Protein AF-A0ABD3AFV0-F1 (afdb_monomer_lite)

Structure (mmCIF, N/CA/C/O backbone):
data_AF-A0ABD3AFV0-F1
#
_entry.id   AF-A0ABD3AFV0-F1
#
loop_
_atom_site.group_PDB
_atom_site.id
_atom_site.type_symbol
_atom_site.label_atom_id
_atom_site.label_alt_id
_atom_site.label_comp_id
_atom_site.label_asym_id
_atom_site.label_entity_id
_atom_site.label_seq_id
_atom_site.pdbx_PDB_ins_code
_atom_site.Cartn_x
_atom_site.Cartn_y
_atom_site.Cartn_z
_atom_site.occupancy
_atom_site.B_iso_or_equiv
_atom_site.auth_seq_id
_atom_site.auth_comp_id
_atom_site.auth_asym_id
_atom_site.auth_atom_id
_atom_site.pdbx_PDB_model_num
ATOM 1 N N . MET A 1 1 ? 0.003 0.119 -28.696 1.00 47.88 1 MET A N 1
ATOM 2 C CA . MET A 1 1 ? 1.181 -0.417 -29.421 1.00 47.88 1 MET A CA 1
ATOM 3 C C . MET A 1 1 ? 2.253 -0.768 -28.386 1.00 47.88 1 MET A C 1
ATOM 5 O O . MET A 1 1 ? 2.229 -0.126 -27.346 1.00 47.88 1 MET A O 1
ATOM 9 N N . VAL A 1 2 ? 3.134 -1.758 -28.602 1.00 48.31 2 VAL A N 1
ATOM 10 C CA . VAL A 1 2 ? 4.199 -2.152 -27.631 1.00 48.31 2 VAL A CA 1
ATOM 11 C C . VAL A 1 2 ? 5.066 -0.953 -27.219 1.00 48.31 2 VAL A C 1
ATOM 13 O O . VAL A 1 2 ? 5.412 -0.803 -26.055 1.00 48.31 2 VAL A O 1
ATOM 16 N N . ALA A 1 3 ? 5.303 -0.035 -28.162 1.00 47.66 3 ALA A N 1
ATOM 17 C CA . ALA A 1 3 ? 6.055 1.199 -27.949 1.00 47.66 3 ALA A CA 1
ATOM 18 C C . ALA A 1 3 ? 5.498 2.107 -26.836 1.00 47.66 3 ALA A C 1
ATOM 20 O O . ALA A 1 3 ? 6.284 2.734 -26.140 1.00 47.66 3 ALA A O 1
ATOM 21 N N . ASN A 1 4 ? 4.174 2.154 -26.638 1.00 54.66 4 ASN A N 1
ATOM 22 C CA . ASN A 1 4 ? 3.584 3.018 -25.610 1.00 54.66 4 ASN A CA 1
ATOM 23 C C . ASN A 1 4 ? 3.827 2.443 -24.208 1.00 54.66 4 ASN A C 1
ATOM 25 O O . ASN A 1 4 ? 4.197 3.180 -23.318 1.00 54.66 4 ASN A O 1
ATOM 29 N N . GLN A 1 5 ? 3.732 1.123 -24.032 1.00 59.12 5 GLN A N 1
ATOM 30 C CA . GLN A 1 5 ? 3.941 0.498 -22.719 1.00 59.12 5 GLN A CA 1
ATOM 31 C C . GLN A 1 5 ? 5.418 0.444 -22.323 1.00 59.12 5 GLN A C 1
ATOM 33 O O . GLN A 1 5 ? 5.740 0.577 -21.149 1.00 59.12 5 GLN A O 1
ATOM 38 N N . LEU A 1 6 ? 6.326 0.277 -23.294 1.00 64.94 6 LEU A N 1
ATOM 39 C CA . LEU A 1 6 ? 7.757 0.416 -23.024 1.00 64.94 6 LEU A CA 1
ATOM 40 C C . LEU A 1 6 ? 8.089 1.853 -22.605 1.00 64.94 6 LEU A C 1
ATOM 42 O O . LEU A 1 6 ? 8.898 2.041 -21.705 1.00 64.94 6 LEU A O 1
ATOM 46 N N . TYR A 1 7 ? 7.443 2.846 -23.226 1.00 66.56 7 TYR A N 1
ATOM 47 C CA . TYR A 1 7 ? 7.568 4.250 -22.840 1.00 66.56 7 TYR A CA 1
ATOM 48 C C . TYR A 1 7 ? 7.045 4.501 -21.420 1.00 66.56 7 TYR A C 1
ATOM 50 O O . TYR A 1 7 ? 7.797 5.026 -20.604 1.00 66.56 7 TYR A O 1
ATOM 58 N N . ASP A 1 8 ? 5.830 4.042 -21.103 1.00 67.12 8 ASP A N 1
ATOM 59 C CA . ASP A 1 8 ? 5.233 4.159 -19.765 1.00 67.12 8 ASP A CA 1
ATOM 60 C C . ASP A 1 8 ? 6.130 3.496 -18.705 1.00 67.12 8 ASP A C 1
ATOM 62 O O . ASP A 1 8 ? 6.352 4.040 -17.625 1.00 67.12 8 ASP A O 1
ATOM 66 N N . LEU A 1 9 ? 6.732 2.347 -19.032 1.00 64.38 9 LEU A N 1
ATOM 67 C CA . LEU A 1 9 ? 7.637 1.659 -18.118 1.00 64.38 9 LEU A CA 1
ATOM 68 C C . LEU A 1 9 ? 8.990 2.374 -17.963 1.00 64.38 9 LEU A C 1
ATOM 70 O O . LEU A 1 9 ? 9.517 2.430 -16.856 1.00 64.38 9 LEU A O 1
ATOM 74 N N . CYS A 1 10 ? 9.550 2.935 -19.040 1.00 68.69 10 CYS A N 1
ATOM 75 C CA . CYS A 1 10 ? 10.762 3.763 -18.972 1.00 68.69 10 CYS A CA 1
ATOM 76 C C . CYS A 1 10 ? 10.525 5.022 -18.126 1.00 68.69 10 CYS A C 1
ATOM 78 O O . CYS A 1 10 ? 11.387 5.434 -17.349 1.00 68.69 10 CYS A O 1
ATOM 80 N N . GLU A 1 11 ? 9.340 5.623 -18.246 1.00 72.50 11 GLU A N 1
ATOM 81 C CA . GLU A 1 11 ? 8.928 6.729 -17.387 1.00 72.50 11 GLU A CA 1
ATOM 82 C C . GLU A 1 11 ? 8.799 6.274 -15.925 1.00 72.50 11 GLU A C 1
ATOM 84 O O . GLU A 1 11 ? 9.261 6.971 -15.020 1.00 72.50 11 GLU A O 1
ATOM 89 N N . ALA A 1 12 ? 8.235 5.084 -15.690 1.00 64.38 12 ALA A N 1
ATOM 90 C CA . ALA A 1 12 ? 8.009 4.542 -14.355 1.00 64.38 12 ALA A CA 1
ATOM 91 C C . ALA A 1 12 ? 9.308 4.230 -13.597 1.00 64.38 12 ALA A C 1
ATOM 93 O O . ALA A 1 12 ? 9.444 4.582 -12.425 1.00 64.38 12 ALA A O 1
ATOM 94 N N . VAL A 1 13 ? 10.280 3.587 -14.251 1.00 68.88 13 VAL A N 1
ATOM 95 C CA . VAL A 1 13 ? 11.549 3.212 -13.597 1.00 68.88 13 VAL A CA 1
ATOM 96 C C . VAL A 1 13 ? 12.554 4.365 -13.526 1.00 68.88 13 VAL A C 1
ATOM 98 O O . VAL A 1 13 ? 13.531 4.292 -12.783 1.00 68.88 13 VAL A O 1
ATOM 101 N N . GLY A 1 14 ? 12.306 5.452 -14.260 1.00 75.31 14 GLY A N 1
ATOM 102 C CA . GLY A 1 14 ? 13.165 6.629 -14.306 1.00 75.31 14 GLY A CA 1
ATOM 103 C C . GLY A 1 14 ? 14.351 6.487 -15.273 1.00 75.31 14 GLY A C 1
ATOM 104 O O . GLY A 1 14 ? 14.686 5.387 -15.721 1.00 75.31 14 GLY A O 1
ATOM 105 N N . PRO A 1 15 ? 15.010 7.606 -15.628 1.00 75.00 15 PRO A N 1
ATOM 106 C CA . PRO A 1 15 ? 15.975 7.654 -16.728 1.00 75.00 15 PRO A CA 1
ATOM 107 C C . PRO A 1 15 ? 17.252 6.852 -16.458 1.00 75.00 15 PRO A C 1
ATOM 109 O O . PRO A 1 15 ? 17.809 6.278 -17.394 1.00 75.00 15 PRO A O 1
ATOM 112 N N . GLU A 1 16 ? 17.698 6.783 -15.201 1.00 75.62 16 GLU A N 1
ATOM 113 C CA . GLU A 1 16 ? 18.932 6.079 -14.842 1.00 75.62 16 GLU A CA 1
ATOM 114 C C . GLU A 1 16 ? 18.751 4.560 -14.942 1.00 75.62 16 GLU A C 1
ATOM 116 O O . GLU A 1 16 ? 19.439 3.926 -15.737 1.00 75.62 16 GLU A O 1
ATOM 121 N N . ALA A 1 17 ? 17.751 3.988 -14.259 1.00 72.56 17 ALA A N 1
ATOM 122 C CA . ALA A 1 17 ? 17.428 2.558 -14.353 1.00 72.56 17 ALA A CA 1
ATOM 123 C C . ALA A 1 17 ? 16.995 2.154 -15.775 1.00 72.56 17 ALA A C 1
ATOM 125 O O . ALA A 1 17 ? 17.348 1.083 -16.272 1.00 72.56 17 ALA A O 1
ATOM 126 N N . THR A 1 18 ? 16.296 3.046 -16.492 1.00 77.38 18 THR A N 1
ATOM 127 C CA . THR A 1 18 ? 15.993 2.840 -17.915 1.00 77.38 18 THR A CA 1
ATOM 128 C C . THR A 1 18 ? 17.272 2.653 -18.721 1.00 77.38 18 THR A C 1
ATOM 130 O O . THR A 1 18 ? 17.380 1.724 -19.521 1.00 77.38 18 THR A O 1
ATOM 133 N N . ARG A 1 19 ? 18.258 3.528 -18.522 1.00 78.94 19 ARG A N 1
ATOM 134 C CA . ARG A 1 19 ? 19.501 3.517 -19.292 1.00 78.94 19 ARG A CA 1
ATOM 135 C C . ARG A 1 19 ? 20.442 2.387 -18.879 1.00 78.94 19 ARG A C 1
ATOM 137 O O . ARG A 1 19 ? 21.089 1.815 -19.755 1.00 78.94 19 ARG A O 1
ATOM 144 N N . MET A 1 20 ? 20.547 2.109 -17.583 1.00 76.19 20 MET A N 1
ATOM 145 C CA . MET A 1 20 ? 21.499 1.147 -17.028 1.00 76.19 20 MET A CA 1
ATOM 146 C C . MET A 1 20 ? 21.017 -0.298 -17.136 1.00 76.19 20 MET A C 1
ATOM 148 O O . MET A 1 20 ? 21.826 -1.169 -17.448 1.00 76.19 20 MET A O 1
ATOM 152 N N . ASP A 1 21 ? 19.717 -0.543 -16.967 1.00 75.50 21 ASP A N 1
ATOM 153 C CA . ASP A 1 21 ? 19.188 -1.904 -16.835 1.00 75.50 21 ASP A CA 1
ATOM 154 C C . ASP A 1 21 ? 18.195 -2.242 -17.949 1.00 75.50 21 ASP A C 1
ATOM 156 O O . ASP A 1 21 ? 18.344 -3.251 -18.649 1.00 75.50 21 ASP A O 1
ATOM 160 N N . LEU A 1 22 ? 17.210 -1.367 -18.177 1.00 72.31 22 LEU A N 1
ATOM 161 C CA . LEU A 1 22 ? 16.079 -1.660 -19.059 1.00 72.31 22 LEU A CA 1
ATOM 162 C C . LEU A 1 22 ? 16.485 -1.710 -20.539 1.00 72.31 22 LEU A C 1
ATOM 164 O O . LEU A 1 22 ? 16.173 -2.667 -21.252 1.00 72.31 22 LEU A O 1
ATOM 168 N N . VAL A 1 23 ? 17.220 -0.696 -21.005 1.00 76.38 23 VAL A N 1
ATOM 169 C CA . VAL A 1 23 ? 17.690 -0.600 -22.393 1.00 76.38 23 VAL A CA 1
ATOM 170 C C . VAL A 1 23 ? 18.670 -1.733 -22.724 1.00 76.38 23 VAL A C 1
ATOM 172 O O . VAL A 1 23 ? 18.455 -2.397 -23.741 1.00 76.38 23 VAL A O 1
ATOM 175 N N . PRO A 1 24 ? 19.699 -2.042 -21.908 1.00 80.88 24 PRO A N 1
ATOM 176 C CA . PRO A 1 24 ? 20.596 -3.161 -22.191 1.00 80.88 24 PRO A CA 1
ATOM 177 C C . PRO A 1 24 ? 19.887 -4.517 -22.200 1.00 80.88 24 PRO A C 1
ATOM 179 O O . PRO A 1 24 ? 20.155 -5.332 -23.088 1.00 80.88 24 PRO A O 1
ATOM 182 N N . ALA A 1 25 ? 18.952 -4.752 -21.272 1.00 74.19 25 ALA A N 1
ATOM 183 C CA . ALA A 1 25 ? 18.155 -5.973 -21.252 1.00 74.19 25 ALA A CA 1
ATOM 184 C C . ALA A 1 25 ? 17.310 -6.105 -22.528 1.00 74.19 25 ALA A C 1
ATOM 186 O O . ALA A 1 25 ? 17.408 -7.119 -23.223 1.00 74.19 25 ALA A O 1
ATOM 187 N N . TYR A 1 26 ? 16.557 -5.064 -22.893 1.00 74.38 26 TYR A N 1
ATOM 188 C CA . TYR A 1 26 ? 15.702 -5.071 -24.082 1.00 74.38 26 TYR A CA 1
ATOM 189 C C . TYR A 1 26 ? 16.512 -5.216 -25.380 1.00 74.38 26 TYR A C 1
ATOM 191 O O . TYR A 1 26 ? 16.163 -6.002 -26.261 1.00 74.38 26 TYR A O 1
ATOM 199 N N . VAL A 1 27 ? 17.662 -4.541 -25.480 1.00 76.19 27 VAL A N 1
ATOM 200 C CA . VAL A 1 27 ? 18.581 -4.684 -26.620 1.00 76.19 27 VAL A CA 1
ATOM 201 C C . VAL A 1 27 ? 19.144 -6.103 -26.712 1.00 76.19 27 VAL A C 1
ATOM 203 O O . VAL A 1 27 ? 19.267 -6.627 -27.821 1.00 76.19 27 VAL A O 1
ATOM 206 N N . ARG A 1 28 ? 19.463 -6.752 -25.584 1.00 80.19 28 ARG A N 1
ATOM 207 C CA . ARG A 1 28 ? 19.925 -8.149 -25.568 1.00 80.19 28 ARG A CA 1
ATOM 208 C C . ARG A 1 28 ? 18.853 -9.099 -26.100 1.00 80.19 28 ARG A C 1
ATOM 210 O O . ARG A 1 28 ? 19.170 -9.991 -26.877 1.00 80.19 28 ARG A O 1
ATOM 217 N N . LEU A 1 29 ? 17.597 -8.867 -25.732 1.00 72.50 29 LEU A N 1
ATOM 218 C CA . LEU A 1 29 ? 16.444 -9.676 -26.133 1.00 72.50 29 LEU A CA 1
ATOM 219 C C . LEU A 1 29 ? 16.106 -9.514 -27.621 1.00 72.50 29 LEU A C 1
ATOM 221 O O . LEU A 1 29 ? 15.893 -10.498 -28.327 1.00 72.50 29 LEU A O 1
ATOM 225 N N . LEU A 1 30 ? 16.171 -8.285 -28.139 1.00 72.44 30 LEU A N 1
ATOM 226 C CA . LEU A 1 30 ? 16.031 -8.013 -29.573 1.00 72.44 30 LEU A CA 1
ATOM 227 C C . LEU A 1 30 ? 17.183 -8.587 -30.414 1.00 72.44 30 LEU A C 1
ATOM 229 O O . LEU A 1 30 ? 17.031 -8.769 -31.622 1.00 72.44 30 LEU A O 1
ATOM 233 N N . ARG A 1 31 ? 18.331 -8.874 -29.792 1.00 76.81 31 ARG A N 1
ATOM 234 C CA . ARG A 1 31 ? 19.515 -9.466 -30.431 1.00 76.81 31 ARG A CA 1
ATOM 235 C C . ARG A 1 31 ? 19.683 -10.956 -30.140 1.00 76.81 31 ARG A C 1
ATOM 237 O O . ARG A 1 31 ? 20.726 -11.510 -30.477 1.00 76.81 31 ARG A O 1
ATOM 244 N N . ASP A 1 32 ? 18.688 -11.607 -29.543 1.00 87.56 32 ASP A N 1
ATOM 245 C CA . ASP A 1 32 ? 18.774 -13.033 -29.241 1.00 87.56 32 ASP A CA 1
ATOM 246 C C . ASP A 1 32 ? 18.929 -13.866 -30.525 1.00 87.56 32 ASP A C 1
ATOM 248 O O . ASP A 1 32 ? 18.371 -13.541 -31.580 1.00 87.56 32 ASP A O 1
ATOM 252 N N . ASN A 1 33 ? 19.691 -14.957 -30.445 1.00 73.88 33 ASN A N 1
ATOM 253 C CA . ASN A 1 33 ? 19.964 -15.833 -31.584 1.00 73.88 33 ASN A CA 1
ATOM 254 C C . ASN A 1 33 ? 18.696 -16.542 -32.088 1.00 73.88 33 ASN A C 1
ATOM 256 O O . ASN A 1 33 ? 18.581 -16.832 -33.283 1.00 73.88 33 ASN A O 1
ATOM 260 N N . LYS A 1 34 ? 17.712 -16.781 -31.216 1.00 70.81 34 LYS A N 1
ATOM 261 C CA . LYS A 1 34 ? 16.458 -17.451 -31.562 1.00 70.81 34 LYS A CA 1
ATOM 262 C C . LYS A 1 34 ? 15.433 -16.451 -32.092 1.00 70.81 34 LYS A C 1
ATOM 264 O O . LYS A 1 34 ? 15.103 -15.463 -31.441 1.00 70.81 34 LYS A O 1
ATOM 269 N N . ALA A 1 35 ? 14.878 -16.735 -33.271 1.00 57.94 35 ALA A N 1
ATOM 270 C CA . ALA A 1 35 ? 13.854 -15.888 -33.887 1.00 57.94 35 ALA A CA 1
ATOM 271 C C . ALA A 1 35 ? 12.598 -15.753 -33.010 1.00 57.94 35 ALA A C 1
ATOM 273 O O . ALA A 1 35 ? 12.049 -14.662 -32.900 1.00 57.94 35 ALA A O 1
ATOM 274 N N . GLU A 1 36 ? 12.205 -16.829 -32.328 1.00 61.25 36 GLU A N 1
ATOM 275 C CA . GLU A 1 36 ? 11.088 -16.860 -31.376 1.00 61.25 36 GLU A CA 1
ATOM 276 C C . GLU A 1 36 ? 11.271 -15.850 -30.237 1.00 61.25 36 GLU A C 1
ATOM 278 O O . GLU A 1 36 ? 10.332 -15.137 -29.899 1.00 61.25 36 GLU A O 1
ATOM 283 N N . VAL A 1 37 ? 12.491 -15.720 -29.700 1.00 65.75 37 VAL A N 1
ATOM 284 C CA . VAL A 1 37 ? 12.803 -14.786 -28.606 1.00 65.75 37 VAL A CA 1
ATOM 285 C C . VAL A 1 37 ? 12.746 -13.338 -29.088 1.00 65.75 37 VAL A C 1
ATOM 287 O O . VAL A 1 37 ? 12.203 -12.488 -28.390 1.00 65.75 37 VAL A O 1
ATOM 290 N N . ARG A 1 38 ? 13.218 -13.046 -30.307 1.00 71.69 38 ARG A N 1
ATOM 291 C CA . ARG A 1 38 ? 13.116 -11.696 -30.894 1.00 71.69 38 ARG A CA 1
ATOM 292 C C . ARG A 1 38 ? 11.670 -11.297 -31.198 1.00 71.69 38 ARG A C 1
ATOM 294 O O . ARG A 1 38 ? 11.285 -10.148 -30.982 1.00 71.69 38 ARG A O 1
ATOM 301 N N . ILE A 1 39 ? 10.870 -12.244 -31.695 1.00 58.72 39 ILE A N 1
ATOM 302 C CA . ILE A 1 39 ? 9.436 -12.053 -31.955 1.00 58.72 39 ILE A CA 1
ATOM 303 C C . ILE A 1 39 ? 8.692 -11.833 -30.633 1.00 58.72 39 ILE A C 1
ATOM 305 O O . ILE A 1 39 ? 7.900 -10.900 -30.538 1.00 58.72 39 ILE A O 1
ATOM 309 N N . ALA A 1 40 ? 8.999 -12.628 -29.604 1.00 60.97 40 ALA A N 1
ATOM 310 C CA . ALA A 1 40 ? 8.445 -12.478 -28.263 1.00 60.97 40 ALA A CA 1
ATOM 311 C C . ALA A 1 40 ? 8.830 -11.128 -27.637 1.00 60.97 40 ALA A C 1
ATOM 313 O O . ALA A 1 40 ? 7.956 -10.395 -27.195 1.00 60.97 40 ALA A O 1
ATOM 314 N N . ALA A 1 41 ? 10.102 -10.728 -27.693 1.00 62.12 41 ALA A N 1
ATOM 315 C CA . ALA A 1 41 ? 10.555 -9.422 -27.204 1.00 62.12 41 ALA A CA 1
ATOM 316 C C . ALA A 1 41 ? 9.841 -8.247 -27.898 1.00 62.12 41 ALA A C 1
ATOM 318 O O . ALA A 1 41 ? 9.639 -7.199 -27.293 1.00 62.12 41 ALA A O 1
ATOM 319 N N . SER A 1 42 ? 9.420 -8.442 -29.152 1.00 60.69 42 SER A N 1
ATOM 320 C CA . SER A 1 42 ? 8.641 -7.469 -29.926 1.00 60.69 42 SER A CA 1
ATOM 321 C C . SER A 1 42 ? 7.129 -7.521 -29.641 1.00 60.69 42 SER A C 1
ATOM 323 O O . SER A 1 42 ? 6.382 -6.715 -30.197 1.00 60.69 42 SER A O 1
ATOM 325 N N . GLY A 1 43 ? 6.660 -8.468 -28.822 1.00 59.38 43 GLY A N 1
ATOM 326 C CA . GLY A 1 43 ? 5.263 -8.679 -28.445 1.00 59.38 43 GLY A CA 1
ATOM 327 C C . GLY A 1 43 ? 4.961 -8.214 -27.016 1.00 59.38 43 GLY A C 1
ATOM 328 O O . GLY A 1 43 ? 5.770 -8.384 -26.111 1.00 59.38 43 GLY A O 1
ATOM 329 N N . LYS A 1 44 ? 3.761 -7.654 -26.801 1.00 58.22 44 LYS A N 1
ATOM 330 C CA . LYS A 1 44 ? 3.362 -7.023 -25.525 1.00 58.22 44 LYS A CA 1
ATOM 331 C C . LYS A 1 44 ? 3.531 -7.929 -24.300 1.00 58.22 44 LYS A C 1
ATOM 333 O O . LYS A 1 44 ? 4.102 -7.496 -23.308 1.00 58.22 44 LYS A O 1
ATOM 338 N N . ASP A 1 45 ? 3.027 -9.161 -24.369 1.00 59.97 45 ASP A N 1
ATOM 339 C CA . ASP A 1 45 ? 2.997 -10.066 -23.212 1.00 59.97 45 ASP A CA 1
ATOM 340 C C . ASP A 1 45 ? 4.415 -10.500 -22.789 1.00 59.97 45 ASP A C 1
ATOM 342 O O . ASP A 1 45 ? 4.740 -10.499 -21.606 1.00 59.97 45 ASP A O 1
ATOM 346 N N . ALA A 1 46 ? 5.306 -10.755 -23.748 1.00 59.59 46 ALA A N 1
ATOM 347 C CA . ALA A 1 46 ? 6.681 -11.158 -23.457 1.00 59.59 46 ALA A CA 1
ATOM 348 C C . ALA A 1 46 ? 7.590 -9.984 -23.042 1.00 59.59 46 ALA A C 1
ATOM 350 O O . ALA A 1 46 ? 8.524 -10.185 -22.267 1.00 59.59 46 ALA A O 1
ATOM 351 N N . THR A 1 47 ? 7.299 -8.747 -23.471 1.00 61.97 47 THR A N 1
ATOM 352 C CA . THR A 1 47 ? 7.931 -7.549 -22.888 1.00 61.97 47 THR A CA 1
ATOM 353 C C . THR A 1 47 ? 7.607 -7.438 -21.393 1.00 61.97 47 THR A C 1
ATOM 355 O O . THR A 1 47 ? 8.497 -7.177 -20.590 1.00 61.97 47 THR A O 1
ATOM 358 N N . ILE A 1 48 ? 6.358 -7.697 -20.992 1.00 65.62 48 ILE A N 1
ATOM 359 C CA . ILE A 1 48 ? 5.950 -7.668 -19.579 1.00 65.62 48 ILE A CA 1
ATOM 360 C C . ILE A 1 48 ? 6.664 -8.760 -18.777 1.00 65.62 48 ILE A C 1
ATOM 362 O O . ILE A 1 48 ? 7.246 -8.459 -17.737 1.00 65.62 48 ILE A O 1
ATOM 366 N N . GLU A 1 49 ? 6.688 -10.002 -19.269 1.00 68.94 49 GLU A N 1
ATOM 367 C CA . GLU A 1 49 ? 7.368 -11.121 -18.594 1.00 68.94 49 GLU A CA 1
ATOM 368 C C . GLU A 1 49 ? 8.864 -10.867 -18.357 1.00 68.94 49 GLU A C 1
ATOM 370 O O . GLU A 1 49 ? 9.427 -11.337 -17.369 1.00 68.94 49 GLU A O 1
ATOM 375 N N . GLN A 1 50 ? 9.517 -10.110 -19.240 1.00 68.50 50 GLN A N 1
ATOM 376 C CA . GLN A 1 50 ? 10.952 -9.832 -19.149 1.00 68.50 50 GLN A CA 1
ATOM 377 C C . GLN A 1 50 ? 11.286 -8.576 -18.344 1.00 68.50 50 GLN A C 1
ATOM 379 O O . GLN A 1 50 ? 12.367 -8.501 -17.758 1.00 68.50 50 GLN A O 1
ATOM 384 N N . LEU A 1 51 ? 10.377 -7.602 -18.290 1.00 69.50 51 LEU A N 1
ATOM 385 C CA . LEU A 1 51 ? 10.573 -6.367 -17.530 1.00 69.50 51 LEU A CA 1
ATOM 386 C C . LEU A 1 51 ? 10.060 -6.473 -16.089 1.00 69.50 51 LEU A C 1
ATOM 388 O O . LEU A 1 51 ? 10.585 -5.792 -15.209 1.00 69.50 51 LEU A O 1
ATOM 392 N N . LEU A 1 52 ? 9.108 -7.371 -15.818 1.00 75.25 52 LEU A N 1
ATOM 393 C CA . LEU A 1 52 ? 8.596 -7.627 -14.473 1.00 75.25 52 LEU A CA 1
ATOM 394 C C . LEU A 1 52 ? 9.705 -8.009 -13.467 1.00 75.25 52 LEU A C 1
ATOM 396 O O . LEU A 1 52 ? 9.736 -7.411 -12.393 1.00 75.25 52 LEU A O 1
ATOM 400 N N . PRO A 1 53 ? 10.667 -8.905 -13.773 1.00 79.12 53 PRO A N 1
ATOM 401 C CA . PRO A 1 53 ? 11.776 -9.195 -12.862 1.00 79.12 53 PRO A CA 1
ATOM 402 C C . PRO A 1 53 ? 12.631 -7.966 -12.526 1.00 79.12 53 PRO A C 1
ATOM 404 O O . PRO A 1 53 ? 13.054 -7.815 -11.382 1.00 79.12 53 PRO A O 1
ATOM 407 N N . ILE A 1 54 ? 12.856 -7.071 -13.496 1.00 78.12 54 ILE A N 1
ATOM 408 C CA . ILE A 1 54 ? 13.603 -5.822 -13.281 1.00 78.12 54 ILE A CA 1
ATOM 409 C C . ILE A 1 54 ? 12.805 -4.915 -12.344 1.00 78.12 54 ILE A C 1
ATOM 411 O O . ILE A 1 54 ? 13.334 -4.446 -11.341 1.00 78.12 54 ILE A O 1
ATOM 415 N N . PHE A 1 55 ? 11.511 -4.741 -12.611 1.00 76.88 55 PHE A N 1
ATOM 416 C CA . PHE A 1 55 ? 10.620 -3.949 -11.768 1.00 76.88 55 PHE A CA 1
ATOM 417 C C . PHE A 1 55 ? 10.596 -4.445 -10.312 1.00 76.88 55 PHE A C 1
ATOM 419 O O . PHE A 1 55 ? 10.792 -3.664 -9.383 1.00 76.88 55 PHE A O 1
ATOM 426 N N . LEU A 1 56 ? 10.441 -5.757 -10.106 1.00 80.75 56 LEU A N 1
ATOM 427 C CA . LEU A 1 56 ? 10.474 -6.378 -8.777 1.00 80.75 56 LEU A CA 1
ATOM 428 C C . LEU A 1 56 ? 11.838 -6.228 -8.091 1.00 80.75 56 LEU A C 1
ATOM 430 O O . LEU A 1 56 ? 11.889 -6.116 -6.868 1.00 80.75 56 LEU A O 1
ATOM 434 N N . SER A 1 57 ? 12.936 -6.212 -8.852 1.00 83.06 57 SER A N 1
ATOM 435 C CA . SER A 1 57 ? 14.271 -5.964 -8.298 1.00 83.06 57 SER A CA 1
ATOM 436 C C . SER A 1 57 ? 14.427 -4.524 -7.800 1.00 83.06 57 SER A C 1
ATOM 438 O O . SER A 1 57 ? 14.959 -4.319 -6.715 1.00 83.06 57 SER A O 1
ATOM 440 N N . LEU A 1 58 ? 13.866 -3.544 -8.519 1.00 79.88 58 LEU A N 1
ATOM 441 C CA . LEU A 1 58 ? 13.897 -2.130 -8.131 1.00 79.88 58 LEU A CA 1
ATOM 442 C C . LEU A 1 58 ? 12.989 -1.840 -6.927 1.00 79.88 58 LEU A C 1
ATOM 444 O O . LEU A 1 58 ? 13.311 -1.000 -6.090 1.00 79.88 58 LEU A O 1
ATOM 448 N N . LEU A 1 59 ? 11.885 -2.580 -6.777 1.00 81.94 59 LEU A N 1
ATOM 449 C CA . LEU A 1 59 ? 11.096 -2.580 -5.540 1.00 81.94 59 LEU A CA 1
ATOM 450 C C . LEU A 1 59 ? 11.903 -3.079 -4.331 1.00 81.94 59 LEU A C 1
ATOM 452 O O . LEU A 1 59 ? 11.554 -2.764 -3.203 1.00 81.94 59 LEU A O 1
ATOM 456 N N . LYS A 1 60 ? 12.988 -3.827 -4.539 1.00 83.81 60 LYS A N 1
ATOM 457 C CA . LYS A 1 60 ? 13.875 -4.335 -3.482 1.00 83.81 60 LYS A CA 1
ATOM 458 C C . LYS A 1 60 ? 15.219 -3.603 -3.430 1.00 83.81 60 LYS A C 1
ATOM 460 O O . LYS A 1 60 ? 16.144 -4.084 -2.780 1.00 83.81 60 LYS A O 1
ATOM 465 N N . ASP A 1 61 ? 15.331 -2.459 -4.105 1.00 88.06 61 ASP A N 1
ATOM 466 C CA . ASP A 1 61 ? 16.573 -1.692 -4.184 1.00 88.06 61 ASP A CA 1
ATOM 467 C C . ASP A 1 61 ? 17.067 -1.269 -2.793 1.00 88.06 61 ASP A C 1
ATOM 469 O O . ASP A 1 61 ? 16.271 -1.027 -1.881 1.00 88.06 61 ASP A O 1
ATOM 473 N N . GLU A 1 62 ? 18.382 -1.151 -2.604 1.00 84.62 62 GLU A N 1
ATOM 474 C CA . GLU A 1 62 ? 18.950 -0.744 -1.319 1.00 84.62 62 GLU A CA 1
ATOM 475 C C . GLU A 1 62 ? 18.544 0.694 -0.945 1.00 84.62 62 GLU A C 1
ATOM 477 O O . GLU A 1 62 ? 18.286 0.987 0.235 1.00 84.62 62 GLU A O 1
ATOM 482 N N . PHE A 1 63 ? 18.401 1.582 -1.931 1.00 79.62 63 PHE A N 1
ATOM 483 C CA . PHE A 1 63 ? 18.072 2.987 -1.735 1.00 79.62 63 PHE A CA 1
ATOM 484 C C . PHE A 1 63 ? 16.555 3.212 -1.649 1.00 79.62 63 PHE A C 1
ATOM 486 O O . PHE A 1 63 ? 15.804 2.862 -2.560 1.00 79.62 63 PHE A O 1
ATOM 493 N N . PRO A 1 64 ? 16.062 3.840 -0.565 1.00 82.50 64 PRO A N 1
ATOM 494 C CA . PRO A 1 64 ? 14.632 4.080 -0.396 1.00 82.50 64 PRO A CA 1
ATOM 495 C C . PRO A 1 64 ? 14.030 4.989 -1.468 1.00 82.50 64 PRO A C 1
ATOM 497 O O . PRO A 1 64 ? 12.869 4.804 -1.807 1.00 82.50 64 PRO A O 1
ATOM 500 N N . ASP A 1 65 ? 14.792 5.945 -2.005 1.00 79.19 65 ASP A N 1
ATOM 501 C CA . ASP A 1 65 ? 14.294 6.870 -3.030 1.00 79.19 65 ASP A CA 1
ATOM 502 C C . ASP A 1 65 ? 13.980 6.148 -4.345 1.00 79.19 65 ASP A C 1
ATOM 504 O O . ASP A 1 65 ? 12.998 6.478 -5.008 1.00 79.19 65 ASP A O 1
ATOM 508 N N . VAL A 1 66 ? 14.758 5.111 -4.682 1.00 77.69 66 VAL A N 1
ATOM 509 C CA . VAL A 1 66 ? 14.467 4.234 -5.821 1.00 77.69 66 VAL A CA 1
ATOM 510 C C . VAL A 1 66 ? 13.154 3.504 -5.562 1.00 77.69 66 VAL A C 1
ATOM 512 O O . VAL A 1 66 ? 12.224 3.638 -6.354 1.00 77.69 66 VAL A O 1
ATOM 515 N N . ARG A 1 67 ? 13.017 2.834 -4.408 1.00 86.62 67 ARG A N 1
ATOM 516 C CA . ARG A 1 67 ? 11.776 2.129 -4.038 1.00 86.62 67 ARG A CA 1
ATOM 517 C C . ARG A 1 67 ? 10.555 3.055 -4.061 1.00 86.62 67 ARG A C 1
ATOM 519 O O . ARG A 1 67 ? 9.534 2.697 -4.637 1.00 86.62 67 ARG A O 1
ATOM 526 N N . LEU A 1 68 ? 10.667 4.260 -3.497 1.00 80.44 68 LEU A N 1
ATOM 527 C CA . LEU A 1 68 ? 9.610 5.280 -3.496 1.00 80.44 68 LEU A CA 1
ATOM 528 C C . LEU A 1 68 ? 9.202 5.705 -4.908 1.00 80.44 68 LEU A C 1
ATOM 530 O O . LEU A 1 68 ? 8.007 5.814 -5.187 1.00 80.44 68 LEU A O 1
ATOM 534 N N . ASN A 1 69 ? 10.174 5.921 -5.797 1.00 77.50 69 ASN A N 1
ATOM 535 C CA . ASN A 1 69 ? 9.897 6.281 -7.183 1.00 77.50 69 ASN A CA 1
ATOM 536 C C . ASN A 1 69 ? 9.092 5.178 -7.882 1.00 77.50 69 ASN A C 1
ATOM 538 O O . ASN A 1 69 ? 8.060 5.461 -8.487 1.00 77.50 69 ASN A O 1
ATOM 542 N N . ILE A 1 70 ? 9.505 3.919 -7.712 1.00 80.62 70 ILE A N 1
ATOM 543 C CA . ILE A 1 70 ? 8.793 2.773 -8.283 1.00 80.62 70 ILE A CA 1
ATOM 544 C C . ILE A 1 70 ? 7.381 2.638 -7.694 1.00 80.62 70 ILE A C 1
ATOM 546 O O . ILE A 1 70 ? 6.424 2.449 -8.444 1.00 80.62 70 ILE A O 1
ATOM 550 N N . ILE A 1 71 ? 7.222 2.800 -6.374 1.00 81.44 71 ILE A N 1
ATOM 551 C CA . ILE A 1 71 ? 5.913 2.742 -5.701 1.00 81.44 71 ILE A CA 1
ATOM 552 C C . ILE A 1 71 ? 4.951 3.790 -6.256 1.00 81.44 71 ILE A C 1
ATOM 554 O O . ILE A 1 71 ? 3.802 3.465 -6.538 1.00 81.44 71 ILE A O 1
ATOM 558 N N . SER A 1 72 ? 5.419 5.021 -6.488 1.00 81.38 72 SER A N 1
ATOM 559 C CA . SER A 1 72 ? 4.586 6.102 -7.041 1.00 81.38 72 SER A CA 1
ATOM 560 C C . SER A 1 72 ? 4.055 5.826 -8.456 1.00 81.38 72 SER A C 1
ATOM 562 O O . SER A 1 72 ? 3.189 6.544 -8.952 1.00 81.38 72 SER A O 1
ATOM 564 N N . LYS A 1 73 ? 4.584 4.792 -9.118 1.00 75.88 73 LYS A N 1
ATOM 565 C CA . LYS A 1 73 ? 4.251 4.393 -10.488 1.00 75.88 73 LYS A CA 1
ATOM 566 C C . LYS A 1 73 ? 3.608 3.003 -10.553 1.00 75.88 73 LYS A C 1
ATOM 568 O O . LYS A 1 73 ? 3.360 2.503 -11.651 1.00 75.88 73 LYS A O 1
ATOM 573 N N . LEU A 1 74 ? 3.306 2.390 -9.402 1.00 75.88 74 LEU A N 1
ATOM 574 C CA . LEU A 1 74 ? 2.713 1.053 -9.327 1.00 75.88 74 LEU A CA 1
ATOM 575 C C . LEU A 1 74 ? 1.389 0.954 -10.084 1.00 75.88 74 LEU A C 1
ATOM 577 O O . LEU A 1 74 ? 1.170 -0.061 -10.734 1.00 75.88 74 LEU A O 1
ATOM 581 N N . ASP A 1 75 ? 0.551 1.990 -10.078 1.00 73.25 75 ASP A N 1
ATOM 582 C CA . ASP A 1 75 ? -0.743 1.961 -10.776 1.00 73.25 75 ASP A CA 1
ATOM 583 C C . ASP A 1 75 ? -0.588 1.897 -12.297 1.00 73.25 75 ASP A C 1
ATOM 585 O O . ASP A 1 75 ? -1.315 1.177 -12.979 1.00 73.25 75 ASP A O 1
ATOM 589 N N . GLN A 1 76 ? 0.404 2.601 -12.848 1.00 72.12 76 GLN A N 1
ATOM 590 C CA . GLN A 1 76 ? 0.696 2.557 -14.285 1.00 72.12 76 GLN A CA 1
ATOM 591 C C . GLN A 1 76 ? 1.165 1.159 -14.692 1.00 72.12 76 GLN A C 1
ATOM 593 O O . GLN A 1 76 ? 0.755 0.618 -15.717 1.00 72.12 76 GLN A O 1
ATOM 598 N N . VAL A 1 77 ? 1.986 0.540 -13.846 1.00 70.69 77 VAL A N 1
ATOM 599 C CA . VAL A 1 77 ? 2.486 -0.821 -14.047 1.00 70.69 77 VAL A CA 1
ATOM 600 C C . VAL A 1 77 ? 1.353 -1.841 -13.878 1.00 70.69 77 VAL A C 1
ATOM 602 O O . VAL A 1 77 ? 1.244 -2.771 -14.676 1.00 70.69 77 VAL A O 1
ATOM 605 N N . ASN A 1 78 ? 0.449 -1.618 -12.922 1.00 70.06 78 ASN A N 1
ATOM 606 C CA . ASN A 1 78 ? -0.755 -2.417 -12.684 1.00 70.06 78 ASN A CA 1
ATOM 607 C C . ASN A 1 78 ? -1.680 -2.452 -13.909 1.00 70.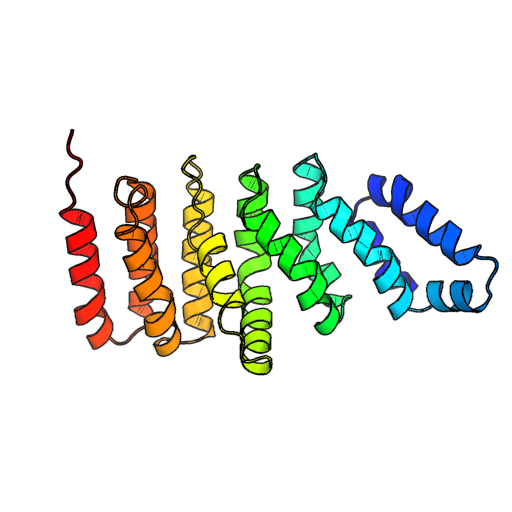06 78 ASN A C 1
ATOM 609 O O . ASN A 1 78 ? -2.188 -3.502 -14.276 1.00 70.06 78 ASN A O 1
ATOM 613 N N . GLN A 1 79 ? -1.861 -1.321 -14.596 1.00 69.56 79 GLN A N 1
ATOM 614 C CA . GLN A 1 79 ? -2.684 -1.250 -15.813 1.00 69.56 79 GLN A CA 1
ATOM 615 C C . GLN A 1 79 ? -2.103 -2.058 -16.981 1.00 69.56 79 GLN A C 1
ATOM 617 O O . GLN A 1 79 ? -2.822 -2.440 -17.909 1.00 69.56 79 GLN A O 1
ATOM 622 N N . VAL A 1 80 ? -0.791 -2.294 -16.963 1.00 64.81 80 VAL A N 1
ATOM 623 C CA . VAL A 1 80 ? -0.070 -3.006 -18.018 1.00 64.81 80 VAL A CA 1
ATOM 624 C C . VAL A 1 80 ? 0.017 -4.503 -17.715 1.00 64.81 80 VAL A C 1
ATOM 626 O O . VAL A 1 80 ? -0.097 -5.314 -18.636 1.00 64.81 80 VAL A O 1
ATOM 629 N N . ILE A 1 81 ? 0.180 -4.882 -16.446 1.00 64.25 81 ILE A N 1
ATOM 630 C CA . ILE A 1 81 ? 0.284 -6.276 -16.004 1.00 64.25 81 ILE A CA 1
ATOM 631 C C . ILE A 1 81 ? -1.124 -6.853 -15.802 1.00 64.25 81 ILE A C 1
ATOM 633 O O . ILE A 1 81 ? -1.913 -6.353 -15.012 1.00 64.25 81 ILE A O 1
ATOM 637 N N . LYS A 1 82 ? -1.460 -7.947 -16.496 1.00 61.66 82 LYS A N 1
ATOM 638 C CA . LYS A 1 82 ? -2.733 -8.659 -16.275 1.00 61.66 82 LYS A CA 1
ATOM 639 C C . LYS A 1 82 ? -2.827 -9.168 -14.825 1.00 61.66 82 LYS A C 1
ATOM 641 O O . LYS A 1 82 ? -1.837 -9.650 -14.272 1.00 61.66 82 LYS A O 1
ATOM 646 N N . ILE A 1 83 ? -4.036 -9.135 -14.257 1.00 54.16 83 ILE A N 1
ATOM 647 C CA . ILE A 1 83 ? -4.364 -9.476 -12.854 1.00 54.16 83 ILE A CA 1
ATOM 648 C C . ILE A 1 83 ? -3.808 -10.837 -12.376 1.00 54.16 83 ILE A C 1
ATOM 650 O O . ILE A 1 83 ? -3.520 -11.023 -11.192 1.00 54.16 83 ILE A O 1
ATOM 654 N N . ASP A 1 84 ? -3.596 -11.776 -13.298 1.00 55.78 84 ASP A N 1
ATOM 655 C CA . ASP A 1 84 ? -3.143 -13.134 -12.988 1.00 55.78 84 ASP A CA 1
ATOM 656 C C . ASP A 1 84 ? -1.664 -13.196 -12.549 1.00 55.78 84 ASP A C 1
ATOM 658 O O . ASP A 1 84 ? -1.335 -13.920 -11.610 1.00 55.78 84 ASP A O 1
ATOM 662 N N . LEU A 1 85 ? -0.772 -12.395 -13.154 1.00 59.75 85 LEU A N 1
ATOM 663 C CA . LEU A 1 85 ? 0.647 -12.287 -12.748 1.00 59.75 85 LEU A CA 1
ATOM 664 C C . LEU A 1 85 ? 0.835 -11.414 -11.494 1.00 59.75 85 LEU A C 1
ATOM 666 O O . LEU A 1 85 ? 1.774 -11.597 -10.717 1.00 59.75 85 LEU A O 1
ATOM 670 N N . LEU A 1 86 ? -0.095 -10.484 -11.285 1.00 60.94 86 LEU A N 1
ATOM 671 C CA . LEU A 1 86 ? -0.155 -9.544 -10.166 1.00 60.94 86 LEU A CA 1
ATOM 672 C C . LEU A 1 86 ? -0.158 -10.247 -8.809 1.00 60.94 86 LEU A C 1
ATOM 674 O O . LEU A 1 86 ? 0.625 -9.927 -7.914 1.00 60.94 86 LEU A O 1
ATOM 678 N N . SER A 1 87 ? -1.019 -11.250 -8.680 1.00 60.56 87 SER A N 1
ATOM 679 C CA . SER A 1 87 ? -1.184 -11.996 -7.437 1.00 60.56 87 SER A CA 1
ATOM 680 C C . SER A 1 87 ? 0.010 -12.877 -7.080 1.00 60.56 87 SER A C 1
ATOM 682 O O . SER A 1 87 ? 0.299 -13.075 -5.901 1.00 60.56 87 SER A O 1
ATOM 684 N N . GLN A 1 88 ? 0.720 -13.386 -8.088 1.00 66.50 88 GLN A N 1
ATOM 685 C CA . GLN A 1 88 ? 1.817 -14.330 -7.890 1.00 66.50 88 GLN A CA 1
ATOM 686 C C . GLN A 1 88 ? 3.142 -13.631 -7.585 1.00 66.50 88 GLN A C 1
ATOM 688 O O . GLN A 1 88 ? 3.944 -14.165 -6.823 1.00 66.50 88 GLN A O 1
ATOM 693 N N . SER A 1 89 ? 3.391 -12.454 -8.169 1.00 71.12 89 SER A N 1
ATOM 694 C CA . SER A 1 89 ? 4.711 -11.808 -8.091 1.00 71.12 89 SER A CA 1
ATOM 695 C C . SER A 1 89 ? 4.703 -10.419 -7.461 1.00 71.12 89 SER A C 1
ATOM 697 O O . SER A 1 89 ? 5.648 -10.083 -6.750 1.00 71.12 89 SER A O 1
ATOM 699 N N . LEU A 1 90 ? 3.653 -9.618 -7.674 1.00 73.12 90 LEU A N 1
ATOM 700 C CA . LEU A 1 90 ? 3.610 -8.242 -7.174 1.00 73.12 90 LEU A CA 1
ATOM 701 C C . LEU A 1 90 ? 3.085 -8.172 -5.737 1.00 73.12 90 LEU A C 1
ATOM 703 O O . LEU A 1 90 ? 3.636 -7.439 -4.919 1.00 73.12 90 LEU A O 1
ATOM 707 N N . LEU A 1 91 ? 2.088 -8.996 -5.400 1.00 73.44 91 LEU A N 1
ATOM 708 C CA . LEU A 1 91 ? 1.567 -9.085 -4.037 1.00 73.44 91 LEU A CA 1
ATOM 709 C C . LEU A 1 91 ? 2.660 -9.380 -2.991 1.00 73.44 91 LEU A C 1
ATOM 711 O O . LEU A 1 91 ? 2.727 -8.634 -2.013 1.00 73.44 91 LEU A O 1
ATOM 715 N N . PRO A 1 92 ? 3.519 -10.413 -3.145 1.00 76.31 92 PRO A N 1
ATOM 716 C CA . PRO A 1 92 ? 4.557 -10.683 -2.153 1.00 76.31 92 PRO A CA 1
ATOM 717 C C . PRO A 1 92 ? 5.511 -9.499 -1.965 1.00 76.31 92 PRO A C 1
ATOM 719 O O . PRO A 1 92 ? 5.896 -9.201 -0.839 1.00 76.31 92 PRO A O 1
ATOM 722 N N . ALA A 1 93 ? 5.839 -8.783 -3.046 1.00 80.19 93 ALA A N 1
ATOM 723 C CA . ALA A 1 93 ? 6.678 -7.591 -2.975 1.00 80.19 93 ALA A CA 1
ATOM 724 C C . ALA A 1 93 ? 5.985 -6.438 -2.226 1.00 80.19 93 ALA A C 1
ATOM 726 O O . ALA A 1 93 ? 6.623 -5.770 -1.420 1.00 80.19 93 ALA A O 1
ATOM 727 N N . ILE A 1 94 ? 4.680 -6.230 -2.435 1.00 77.94 94 ILE A N 1
ATOM 728 C CA . ILE A 1 94 ? 3.895 -5.219 -1.706 1.00 77.94 94 ILE A CA 1
ATOM 729 C C . ILE A 1 94 ? 3.832 -5.544 -0.207 1.00 77.94 94 ILE A C 1
ATOM 731 O O . ILE A 1 94 ? 4.011 -4.646 0.613 1.00 77.94 94 ILE A O 1
ATOM 735 N N . VAL A 1 95 ? 3.614 -6.814 0.158 1.00 74.88 95 VAL A N 1
ATOM 736 C CA . VAL A 1 95 ? 3.627 -7.267 1.564 1.00 74.88 95 VAL A CA 1
ATOM 737 C C . VAL A 1 95 ? 4.989 -6.985 2.205 1.00 74.88 95 VAL A C 1
ATOM 739 O O . VAL A 1 95 ? 5.052 -6.476 3.316 1.00 74.88 95 VAL A O 1
ATOM 742 N N . GLU A 1 96 ? 6.083 -7.265 1.501 1.00 79.75 96 GLU A N 1
ATOM 743 C CA . GLU A 1 96 ? 7.442 -7.006 1.991 1.00 79.75 96 GLU A CA 1
ATOM 744 C C . GLU A 1 96 ? 7.718 -5.500 2.159 1.00 79.75 96 GLU A C 1
ATOM 746 O O . GLU A 1 96 ? 8.300 -5.079 3.157 1.00 79.75 96 GLU A O 1
ATOM 751 N N . LEU A 1 97 ? 7.234 -4.667 1.232 1.00 80.88 97 LEU A N 1
ATOM 752 C CA . LEU A 1 97 ? 7.351 -3.206 1.308 1.00 80.88 97 LEU A CA 1
ATOM 753 C C . LEU A 1 97 ? 6.484 -2.579 2.410 1.00 80.88 97 LEU A C 1
ATOM 755 O O . LEU A 1 97 ? 6.822 -1.512 2.928 1.00 80.88 97 LEU A O 1
ATOM 759 N N . ALA A 1 98 ? 5.390 -3.233 2.805 1.00 77.50 98 ALA A N 1
ATOM 760 C CA . ALA A 1 98 ? 4.601 -2.842 3.973 1.00 77.50 98 ALA A CA 1
ATOM 761 C C . ALA A 1 98 ? 5.446 -2.840 5.256 1.00 77.50 98 ALA A C 1
ATOM 763 O O . ALA A 1 98 ? 5.245 -2.012 6.146 1.00 77.50 98 ALA A O 1
ATOM 764 N N . GLU A 1 99 ? 6.426 -3.741 5.328 1.00 76.94 99 GLU A N 1
ATOM 765 C CA . GLU A 1 99 ? 7.348 -3.901 6.450 1.00 76.94 99 GLU A CA 1
ATOM 766 C C . GLU A 1 99 ? 8.711 -3.231 6.199 1.00 76.94 99 GLU A C 1
ATOM 768 O O . GLU A 1 99 ? 9.668 -3.449 6.946 1.00 76.94 99 GLU A O 1
ATOM 773 N N . ASP A 1 100 ? 8.815 -2.376 5.174 1.00 84.06 100 ASP A N 1
ATOM 774 C CA . ASP A 1 100 ? 10.080 -1.773 4.76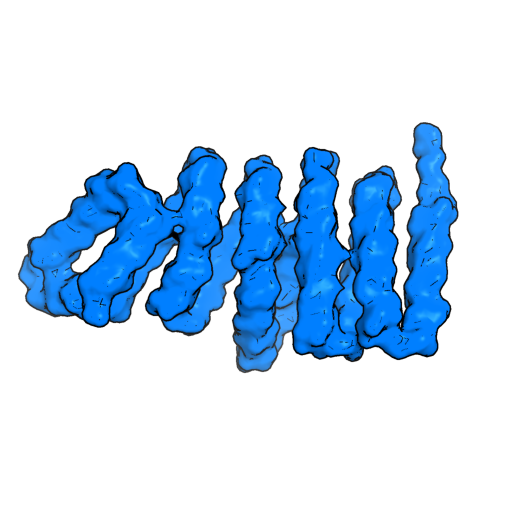1 1.00 84.06 100 ASP A CA 1
ATOM 775 C C . ASP A 1 100 ? 10.783 -1.038 5.911 1.00 84.06 100 ASP A C 1
ATOM 777 O O . ASP A 1 100 ? 10.176 -0.316 6.711 1.00 84.06 100 ASP A O 1
ATOM 781 N N . ARG A 1 101 ? 12.113 -1.160 5.966 1.00 82.50 101 ARG A N 1
ATOM 782 C CA . ARG A 1 101 ? 12.953 -0.482 6.966 1.00 82.50 101 ARG A CA 1
ATOM 783 C C . ARG A 1 101 ? 12.760 1.039 6.985 1.00 82.50 101 ARG A C 1
ATOM 785 O O . ARG A 1 101 ? 12.885 1.664 8.041 1.00 82.50 101 ARG A O 1
ATOM 792 N N . HIS A 1 102 ? 12.458 1.647 5.841 1.00 84.00 102 HIS A N 1
ATOM 793 C CA . HIS A 1 102 ? 12.237 3.073 5.694 1.00 84.00 102 HIS A CA 1
ATOM 794 C C . HIS A 1 102 ? 10.752 3.425 5.786 1.00 84.00 102 HIS A C 1
ATOM 796 O O . HIS A 1 102 ? 9.922 3.004 4.988 1.00 84.00 102 HIS A O 1
ATOM 802 N N . TRP A 1 103 ? 10.418 4.273 6.753 1.00 83.00 103 TRP A N 1
ATOM 803 C CA . TRP A 1 103 ? 9.036 4.622 7.068 1.00 83.00 103 TRP A CA 1
ATOM 804 C C . TRP A 1 103 ? 8.275 5.284 5.916 1.00 83.00 103 TRP A C 1
ATOM 806 O O . TRP A 1 103 ? 7.085 5.033 5.766 1.00 83.00 103 TRP A O 1
ATOM 816 N N . ARG A 1 104 ? 8.950 6.077 5.070 1.00 86.12 104 ARG A N 1
ATOM 817 C CA . ARG A 1 104 ? 8.312 6.699 3.901 1.00 86.12 104 ARG A CA 1
ATOM 818 C C . ARG A 1 104 ? 7.881 5.671 2.871 1.00 86.12 104 ARG A C 1
ATOM 820 O O . ARG A 1 104 ? 6.854 5.863 2.239 1.00 86.12 104 ARG A O 1
ATOM 827 N N . VAL A 1 105 ? 8.651 4.595 2.714 1.00 85.94 105 VAL A N 1
ATOM 828 C CA . VAL A 1 105 ? 8.297 3.489 1.819 1.00 85.94 105 VAL A CA 1
ATOM 829 C C . VAL A 1 105 ? 7.033 2.813 2.341 1.00 85.94 105 VAL A C 1
ATOM 831 O O . VAL A 1 105 ? 6.072 2.677 1.591 1.00 85.94 105 VAL A O 1
ATOM 834 N N . ARG A 1 106 ? 6.982 2.517 3.649 1.00 83.62 106 ARG A N 1
ATOM 835 C CA . ARG A 1 106 ? 5.771 1.986 4.296 1.00 83.62 106 ARG A CA 1
ATOM 836 C C . ARG A 1 106 ? 4.571 2.912 4.101 1.00 83.62 106 ARG A C 1
ATOM 838 O O . ARG A 1 106 ? 3.516 2.457 3.677 1.00 83.62 106 ARG A O 1
ATOM 845 N N . LEU A 1 107 ? 4.738 4.212 4.357 1.00 81.31 107 LEU A N 1
ATOM 846 C CA . LEU A 1 107 ? 3.686 5.210 4.152 1.00 81.31 107 LEU A CA 1
ATOM 847 C C . LEU A 1 107 ? 3.207 5.238 2.696 1.00 81.31 107 LEU A C 1
ATOM 849 O O . LEU A 1 107 ? 2.007 5.223 2.465 1.00 81.31 107 LEU A O 1
ATOM 853 N N . ALA A 1 108 ? 4.121 5.222 1.725 1.00 83.19 108 ALA A N 1
ATOM 854 C CA . ALA A 1 108 ? 3.779 5.267 0.308 1.00 83.19 108 ALA A CA 1
ATOM 855 C C . ALA A 1 108 ? 3.001 4.024 -0.147 1.00 83.19 108 ALA A C 1
ATOM 857 O O . ALA A 1 108 ? 2.064 4.161 -0.932 1.00 83.19 108 ALA A O 1
ATOM 858 N N . ILE A 1 109 ? 3.343 2.832 0.357 1.00 82.75 109 ILE A N 1
ATOM 859 C CA . ILE A 1 109 ? 2.528 1.628 0.140 1.00 82.75 109 ILE A CA 1
ATOM 860 C C . ILE A 1 109 ? 1.144 1.816 0.743 1.00 82.75 109 ILE A C 1
ATOM 862 O O . ILE A 1 109 ? 0.142 1.514 0.092 1.00 82.75 109 ILE A O 1
ATOM 866 N N . ILE A 1 110 ? 1.087 2.338 1.971 1.00 77.25 110 ILE A N 1
ATOM 867 C CA . ILE A 1 110 ? -0.176 2.531 2.663 1.00 77.25 110 ILE A CA 1
ATOM 868 C C . ILE A 1 110 ? -1.069 3.494 1.875 1.00 77.25 110 ILE A C 1
ATOM 870 O O . ILE A 1 110 ? -2.200 3.154 1.545 1.00 77.25 110 ILE A O 1
ATOM 874 N N . GLU A 1 111 ? -0.564 4.660 1.497 1.00 78.62 111 GLU A N 1
ATOM 875 C CA . GLU A 1 111 ? -1.344 5.699 0.823 1.00 78.62 111 GLU A CA 1
ATOM 876 C C . GLU A 1 111 ? -1.745 5.343 -0.612 1.00 78.62 111 GLU A C 1
ATOM 878 O O . GLU A 1 111 ? -2.876 5.644 -0.998 1.00 78.62 111 GLU A O 1
ATOM 883 N N . ASN A 1 112 ? -0.849 4.715 -1.384 1.00 74.12 112 ASN A N 1
ATOM 884 C CA . ASN A 1 112 ? -1.014 4.591 -2.838 1.00 74.12 112 ASN A CA 1
ATOM 885 C C . ASN A 1 112 ? -1.444 3.200 -3.311 1.00 74.12 112 ASN A C 1
ATOM 887 O O . ASN A 1 112 ? -1.899 3.076 -4.436 1.00 74.12 112 ASN A O 1
ATOM 891 N N . VAL A 1 113 ? -1.291 2.148 -2.501 1.00 68.69 113 VAL A N 1
ATOM 892 C CA . VAL A 1 113 ? -1.422 0.767 -3.007 1.00 68.69 113 VAL A CA 1
ATOM 893 C C . VAL A 1 113 ? -2.547 -0.004 -2.317 1.00 68.69 113 VAL A C 1
ATOM 895 O O . VAL A 1 113 ? -3.194 -0.836 -2.948 1.00 68.69 113 VAL A O 1
ATOM 898 N N . ILE A 1 114 ? -2.825 0.268 -1.035 1.00 66.00 114 ILE A N 1
ATOM 899 C CA . ILE A 1 114 ? -3.685 -0.603 -0.215 1.00 66.00 114 ILE A CA 1
ATOM 900 C C . ILE A 1 114 ? -5.073 -0.810 -0.808 1.00 66.00 114 ILE A C 1
ATOM 902 O O . ILE A 1 114 ? -5.454 -1.956 -1.005 1.00 66.00 114 ILE A O 1
ATOM 906 N N . ALA A 1 115 ? -5.856 0.249 -1.025 1.00 65.69 115 ALA A N 1
ATOM 907 C CA . ALA A 1 115 ? -7.291 0.080 -1.260 1.00 65.69 115 ALA A CA 1
ATOM 908 C C . ALA A 1 115 ? -7.572 -0.711 -2.552 1.00 65.69 115 ALA A C 1
ATOM 910 O O . ALA A 1 115 ? -8.309 -1.695 -2.525 1.00 65.69 115 ALA A O 1
ATOM 911 N N . GLU A 1 116 ? -6.917 -0.347 -3.655 1.00 69.56 116 GLU A N 1
ATOM 912 C CA . GLU A 1 116 ? -7.136 -0.980 -4.961 1.00 69.56 116 GLU A CA 1
ATOM 913 C C . GLU A 1 116 ? -6.636 -2.431 -5.012 1.00 69.56 116 GLU A C 1
ATOM 915 O O . GLU A 1 116 ? -7.321 -3.338 -5.505 1.00 69.56 116 GLU A O 1
ATOM 920 N N . TYR A 1 117 ? -5.448 -2.686 -4.456 1.00 69.81 117 TYR A N 1
ATOM 921 C CA . TYR A 1 117 ? -4.883 -4.032 -4.43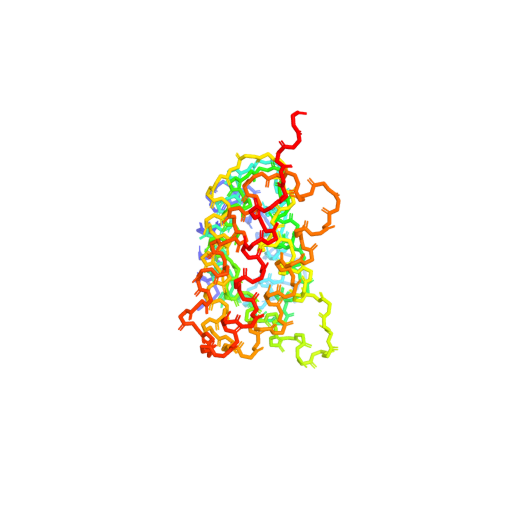8 1.00 69.81 117 TYR A CA 1
ATOM 922 C C . TYR A 1 117 ? -5.601 -4.923 -3.437 1.00 69.81 117 TYR A C 1
ATOM 924 O O . TYR A 1 117 ? -5.799 -6.101 -3.715 1.00 69.81 117 TYR A O 1
ATOM 932 N N . PHE A 1 118 ? -6.044 -4.384 -2.303 1.00 67.62 118 PHE A N 1
ATOM 933 C CA . PHE A 1 118 ? -6.816 -5.140 -1.328 1.00 67.62 118 PHE A CA 1
ATOM 934 C C . PHE A 1 118 ? -8.129 -5.647 -1.919 1.00 67.62 118 PHE A C 1
ATOM 936 O O . PHE A 1 118 ? -8.456 -6.817 -1.736 1.00 67.62 118 PHE A O 1
ATOM 943 N N . VAL A 1 119 ? -8.837 -4.826 -2.701 1.00 68.19 119 VAL A N 1
ATOM 944 C CA . VAL A 1 119 ? -10.036 -5.272 -3.427 1.00 68.19 119 VAL A CA 1
ATOM 945 C C . VAL A 1 119 ? -9.711 -6.419 -4.377 1.00 68.19 119 VAL A C 1
ATOM 947 O O . VAL A 1 119 ? -10.356 -7.470 -4.338 1.00 68.19 119 VAL A O 1
ATOM 950 N N . SER A 1 120 ? -8.651 -6.267 -5.169 1.00 68.50 120 SER A N 1
ATOM 951 C CA . SER A 1 120 ? -8.180 -7.316 -6.079 1.00 68.50 120 SER A CA 1
ATOM 952 C C . SER A 1 120 ? -7.815 -8.609 -5.333 1.00 68.50 120 SER A C 1
ATOM 954 O O . SER A 1 120 ? -8.119 -9.709 -5.796 1.00 68.50 120 SER A O 1
ATOM 956 N N . LEU A 1 121 ? -7.226 -8.493 -4.142 1.00 62.59 121 LEU A N 1
ATOM 957 C CA . LEU A 1 121 ? -6.828 -9.619 -3.302 1.00 62.59 121 LEU A CA 1
ATOM 958 C C . LEU A 1 121 ? -7.986 -10.305 -2.606 1.00 62.59 121 LEU A C 1
ATOM 960 O O . LEU A 1 121 ? -7.976 -11.526 -2.516 1.00 62.59 121 LEU A O 1
ATOM 964 N N . VAL A 1 122 ? -8.970 -9.559 -2.111 1.00 64.38 122 VAL A N 1
ATOM 965 C CA . VAL A 1 122 ? -10.187 -10.138 -1.536 1.00 64.38 122 VAL A CA 1
ATOM 966 C C . VAL A 1 122 ? -10.951 -10.882 -2.621 1.00 64.38 122 VAL A C 1
ATOM 968 O O . VAL A 1 122 ? -11.348 -12.026 -2.400 1.00 64.38 122 VAL A O 1
ATOM 971 N N . ASN A 1 123 ? -11.080 -10.299 -3.814 1.00 65.56 123 ASN A N 1
ATOM 972 C CA . ASN A 1 123 ? -11.693 -10.972 -4.957 1.00 65.56 123 ASN A CA 1
ATOM 973 C C . ASN A 1 123 ? -10.955 -12.271 -5.292 1.00 65.56 123 ASN A C 1
ATOM 975 O O . ASN A 1 123 ? -11.577 -13.329 -5.391 1.00 65.56 123 ASN A O 1
ATOM 979 N N . LEU A 1 124 ? -9.623 -12.229 -5.372 1.00 60.16 124 LEU A N 1
ATOM 980 C CA . LEU A 1 124 ? -8.825 -13.422 -5.624 1.00 60.16 124 LEU A CA 1
ATOM 981 C C . LEU A 1 124 ? -8.929 -14.452 -4.494 1.00 60.16 124 LEU A C 1
ATOM 983 O O . LEU A 1 124 ? -9.109 -15.631 -4.763 1.00 60.16 124 LEU A O 1
ATOM 987 N N . ALA A 1 125 ? -8.846 -14.040 -3.232 1.00 58.69 125 ALA A N 1
ATOM 988 C CA . ALA A 1 125 ? -8.973 -14.918 -2.072 1.00 58.69 125 ALA A CA 1
ATOM 989 C C . ALA A 1 125 ? -10.354 -15.580 -2.004 1.00 58.69 125 ALA A C 1
ATOM 991 O O . ALA A 1 125 ? -10.458 -16.740 -1.608 1.00 58.69 125 ALA A O 1
ATOM 992 N N . THR A 1 126 ? -11.397 -14.872 -2.437 1.00 59.03 126 THR A N 1
ATOM 993 C CA . THR A 1 126 ? -12.757 -15.403 -2.576 1.00 59.03 126 THR A CA 1
ATOM 994 C C . THR A 1 126 ? -12.808 -16.461 -3.681 1.00 59.03 126 THR A C 1
ATOM 996 O O . THR A 1 126 ? -13.350 -17.547 -3.471 1.00 59.03 126 THR A O 1
ATOM 999 N N . VAL A 1 127 ? -12.171 -16.193 -4.826 1.00 51.91 127 VAL A N 1
ATOM 1000 C CA . VAL A 1 127 ? -12.049 -17.136 -5.952 1.00 51.91 127 VAL A CA 1
ATOM 1001 C C . VAL A 1 127 ? -11.226 -18.375 -5.569 1.00 51.91 127 VAL A C 1
ATOM 1003 O O . VAL A 1 127 ? -11.618 -19.500 -5.875 1.00 51.91 127 VAL A O 1
ATOM 1006 N N . LEU A 1 128 ? -10.114 -18.189 -4.856 1.00 47.16 128 LEU A N 1
ATOM 1007 C CA . LEU A 1 128 ? -9.191 -19.247 -4.435 1.00 47.16 128 LEU A CA 1
ATOM 1008 C C . LEU A 1 128 ? -9.602 -19.929 -3.119 1.00 47.16 128 LEU A C 1
ATOM 1010 O O . LEU A 1 128 ? -8.964 -20.896 -2.708 1.00 47.16 128 LEU A O 1
ATOM 1014 N N . LYS A 1 129 ? -10.657 -19.443 -2.448 1.00 52.94 129 LYS A N 1
ATOM 1015 C CA . LYS A 1 129 ? -11.096 -19.864 -1.102 1.00 52.94 129 LYS A CA 1
ATOM 1016 C C . LYS A 1 129 ? -9.980 -19.821 -0.044 1.00 52.94 129 LYS A C 1
ATOM 1018 O O . LYS A 1 129 ? -10.007 -20.575 0.928 1.00 52.94 129 LYS A O 1
ATOM 1023 N N . SER A 1 130 ? -8.991 -18.945 -0.214 1.00 51.22 130 SER A N 1
ATOM 1024 C CA . SER A 1 130 ? -7.838 -18.816 0.678 1.00 51.22 130 SER A CA 1
ATOM 1025 C C . SER A 1 130 ? -7.994 -17.591 1.582 1.00 51.22 130 SER A C 1
ATOM 1027 O O . SER A 1 130 ? -7.634 -16.480 1.204 1.00 51.22 130 SER A O 1
ATOM 1029 N N . ALA A 1 131 ? -8.503 -17.781 2.800 1.00 51.03 131 ALA A N 1
ATOM 1030 C CA . ALA A 1 131 ? -8.787 -16.683 3.734 1.00 51.03 131 ALA A CA 1
ATOM 1031 C C . ALA A 1 131 ? -7.537 -15.990 4.333 1.00 51.03 131 ALA A C 1
ATOM 1033 O O . ALA A 1 131 ? -7.662 -14.960 4.987 1.00 51.03 131 ALA A O 1
ATOM 1034 N N . GLY A 1 132 ? -6.332 -16.542 4.143 1.00 53.38 132 GLY A N 1
ATOM 1035 C CA . GLY A 1 132 ? -5.126 -16.091 4.853 1.00 53.38 132 GLY A CA 1
ATOM 1036 C C . GLY A 1 132 ? -4.482 -14.809 4.312 1.00 53.38 132 GLY A C 1
ATOM 1037 O O . GLY A 1 132 ? -4.069 -13.958 5.095 1.00 53.38 132 GLY A O 1
ATOM 1038 N N . ALA A 1 133 ? -4.403 -14.644 2.988 1.00 50.56 133 ALA A N 1
ATOM 1039 C CA . ALA A 1 133 ? -3.647 -13.543 2.377 1.00 50.56 133 ALA A CA 1
ATOM 1040 C C . ALA A 1 133 ? -4.247 -12.143 2.640 1.00 50.56 133 ALA A C 1
ATOM 1042 O O . ALA A 1 133 ? -3.483 -11.247 2.997 1.00 50.56 133 ALA A O 1
ATOM 1043 N N . PRO A 1 134 ? -5.579 -11.932 2.565 1.00 56.38 134 PRO A N 1
ATOM 1044 C CA . PRO A 1 134 ? -6.172 -10.635 2.892 1.00 56.38 134 PRO A CA 1
ATOM 1045 C C . PRO A 1 134 ? -6.003 -10.272 4.369 1.00 56.38 134 PRO A C 1
ATOM 1047 O O . PRO A 1 134 ? -5.752 -9.118 4.689 1.00 56.38 134 PRO A O 1
ATOM 1050 N N . VAL A 1 135 ? -6.082 -11.248 5.279 1.00 57.91 135 VAL A N 1
ATOM 1051 C CA . VAL A 1 135 ? -5.936 -11.006 6.724 1.00 57.91 135 VAL A CA 1
ATOM 1052 C C . VAL A 1 135 ? -4.498 -10.637 7.089 1.00 57.91 135 VAL A C 1
ATOM 1054 O O . VAL A 1 135 ? -4.293 -9.699 7.853 1.00 57.91 135 VAL A O 1
ATOM 1057 N N . LEU A 1 136 ? -3.501 -11.321 6.517 1.00 54.75 136 LEU A N 1
ATOM 1058 C CA . LEU A 1 136 ? -2.087 -10.981 6.721 1.00 54.75 136 LEU A CA 1
ATOM 1059 C C . LEU A 1 136 ? -1.752 -9.600 6.148 1.00 54.75 136 LEU A C 1
ATOM 1061 O O . LEU A 1 136 ? -1.053 -8.825 6.795 1.00 54.75 136 LEU A O 1
ATOM 1065 N N . LEU A 1 137 ? -2.308 -9.261 4.981 1.00 58.84 137 LEU A N 1
ATOM 1066 C CA . LEU A 1 137 ? -2.164 -7.928 4.406 1.00 58.84 137 LEU A CA 1
ATOM 1067 C C . LEU A 1 137 ? -2.853 -6.866 5.280 1.00 58.84 137 LEU A C 1
ATOM 1069 O O . LEU A 1 137 ? -2.247 -5.838 5.559 1.00 58.84 137 LEU A O 1
ATOM 1073 N N . MET A 1 138 ? -4.073 -7.124 5.776 1.00 63.25 138 MET A N 1
ATOM 1074 C CA . MET A 1 138 ? -4.755 -6.248 6.742 1.00 63.25 138 MET A CA 1
ATOM 1075 C C . MET A 1 138 ? -3.893 -6.020 7.985 1.00 63.25 138 MET A C 1
ATOM 1077 O O . MET A 1 138 ? -3.771 -4.888 8.438 1.00 63.25 138 MET A O 1
ATOM 1081 N N . GLN A 1 139 ? -3.275 -7.067 8.531 1.00 61.50 139 GLN A N 1
ATOM 1082 C CA . GLN A 1 139 ? -2.422 -6.952 9.715 1.00 61.50 139 GLN A CA 1
ATOM 1083 C C . GLN A 1 139 ? -1.153 -6.140 9.438 1.00 61.50 139 GLN A C 1
ATOM 1085 O O . GLN A 1 139 ? -0.830 -5.247 10.217 1.00 61.50 139 GLN A O 1
ATOM 1090 N N . ALA A 1 140 ? -0.471 -6.398 8.320 1.00 56.91 140 ALA A N 1
ATOM 1091 C CA . ALA A 1 140 ? 0.757 -5.693 7.954 1.00 56.91 140 ALA A CA 1
ATOM 1092 C C . ALA A 1 140 ? 0.513 -4.215 7.595 1.00 56.91 140 ALA A C 1
ATOM 1094 O O . ALA A 1 140 ? 1.328 -3.355 7.928 1.00 56.91 140 ALA A O 1
ATOM 1095 N N . LEU A 1 141 ? -0.612 -3.910 6.936 1.00 56.44 141 LEU A N 1
ATOM 1096 C CA . LEU A 1 141 ? -0.870 -2.602 6.329 1.00 56.44 141 LEU A CA 1
ATOM 1097 C C . LEU A 1 141 ? -1.805 -1.688 7.129 1.00 56.44 141 LEU A C 1
ATOM 1099 O O . LEU A 1 141 ? -1.638 -0.471 7.084 1.00 56.44 141 LEU A O 1
ATOM 1103 N N . LEU A 1 142 ? -2.779 -2.237 7.859 1.00 57.09 142 LEU A N 1
ATOM 1104 C CA . LEU A 1 142 ? -3.699 -1.431 8.678 1.00 57.09 142 LEU A CA 1
ATOM 1105 C C . LEU A 1 142 ? -3.135 -1.174 10.078 1.00 57.09 142 LEU A C 1
ATOM 1107 O O . LEU A 1 142 ? -3.540 -0.226 10.749 1.00 57.09 142 LEU A O 1
ATOM 1111 N N . PHE A 1 143 ? -2.189 -2.008 10.513 1.00 60.16 143 PHE A N 1
ATOM 1112 C CA . PHE A 1 143 ? -1.681 -2.012 11.878 1.00 60.16 143 PHE A CA 1
ATOM 1113 C C . PHE A 1 143 ? -0.165 -2.256 11.929 1.00 60.16 143 PHE A C 1
ATOM 1115 O O . PHE A 1 143 ? 0.287 -3.196 12.590 1.00 60.16 143 PHE A O 1
ATOM 1122 N N . PRO A 1 144 ? 0.642 -1.415 11.252 1.00 57.22 144 PRO A N 1
ATOM 1123 C CA . PRO A 1 144 ? 2.077 -1.626 11.149 1.00 57.22 144 PRO A CA 1
ATOM 1124 C C . PRO A 1 144 ? 2.704 -1.717 12.541 1.00 57.22 144 PRO A C 1
ATOM 1126 O O . PRO A 1 144 ? 2.609 -0.809 13.367 1.00 57.22 144 PRO A O 1
ATOM 1129 N N . THR A 1 145 ? 3.388 -2.831 12.795 1.00 54.22 145 THR A N 1
ATOM 1130 C CA . THR A 1 145 ? 4.009 -3.195 14.081 1.00 54.22 145 THR A CA 1
ATOM 1131 C C . THR A 1 145 ? 5.179 -2.286 14.477 1.00 54.22 145 THR A C 1
ATOM 1133 O O . THR A 1 145 ? 5.860 -2.533 15.478 1.00 54.22 145 THR A O 1
ATOM 1136 N N . SER A 1 146 ? 5.449 -1.224 13.709 1.00 53.72 146 SER A N 1
ATOM 1137 C CA . SER A 1 146 ? 6.642 -0.413 13.883 1.00 53.72 146 SER A CA 1
ATOM 1138 C C . SER A 1 146 ? 6.539 0.425 15.156 1.00 53.72 146 SER A C 1
ATOM 1140 O O . SER A 1 146 ? 5.915 1.480 15.206 1.00 53.72 146 SER A O 1
ATOM 1142 N N . THR A 1 147 ? 7.249 -0.022 16.187 1.00 49.75 147 THR A N 1
ATOM 1143 C CA . THR A 1 147 ? 7.459 0.650 17.480 1.00 49.75 147 THR A CA 1
ATOM 1144 C C . THR A 1 147 ? 8.144 2.024 17.372 1.00 49.75 147 THR A C 1
ATOM 1146 O O . THR A 1 147 ? 8.367 2.692 18.383 1.00 49.75 147 THR A O 1
ATOM 1149 N N . LYS A 1 148 ? 8.478 2.486 16.158 1.00 53.03 148 LYS A N 1
ATOM 1150 C CA . LYS A 1 148 ? 9.157 3.757 15.886 1.00 53.03 148 LYS A CA 1
ATOM 1151 C C . LYS A 1 148 ? 8.270 4.713 15.077 1.00 53.03 148 LYS A C 1
ATOM 1153 O O . LYS A 1 148 ? 8.207 4.636 13.861 1.00 53.03 148 LYS A O 1
ATOM 1158 N N . ARG A 1 149 ? 7.639 5.615 15.841 1.00 54.91 149 ARG A N 1
ATOM 1159 C CA . ARG A 1 149 ? 7.216 7.006 15.567 1.00 54.91 149 ARG A CA 1
ATOM 1160 C C . ARG A 1 149 ? 7.121 7.470 14.100 1.00 54.91 149 ARG A C 1
ATOM 1162 O O . ARG A 1 149 ? 7.961 8.264 13.702 1.00 54.91 149 ARG A O 1
ATOM 1169 N N . ASP A 1 150 ? 6.014 7.198 13.413 1.00 65.12 150 ASP A N 1
ATOM 1170 C CA . ASP A 1 150 ? 5.531 8.106 12.359 1.00 65.12 150 ASP A CA 1
ATOM 1171 C C . ASP A 1 150 ? 4.000 8.164 12.369 1.00 65.12 150 ASP A C 1
ATOM 1173 O O . ASP A 1 150 ? 3.332 7.282 11.842 1.00 65.12 150 ASP A O 1
ATOM 1177 N N . ARG A 1 151 ? 3.433 9.223 12.969 1.00 68.50 151 ARG A N 1
ATOM 1178 C CA . ARG A 1 151 ? 1.969 9.432 13.051 1.00 68.50 151 ARG A CA 1
ATOM 1179 C C . ARG A 1 151 ? 1.290 9.425 11.678 1.00 68.50 151 ARG A C 1
ATOM 1181 O O . ARG A 1 151 ? 0.126 9.070 11.581 1.00 68.50 151 ARG A O 1
ATOM 1188 N N . SER A 1 152 ? 2.019 9.804 10.630 1.00 74.50 152 SER A N 1
ATOM 1189 C CA . SER A 1 152 ? 1.529 9.781 9.251 1.00 74.50 152 SER A CA 1
ATOM 1190 C C . SER A 1 152 ? 1.157 8.373 8.788 1.00 74.50 152 SER A C 1
ATOM 1192 O O . SER A 1 152 ? 0.182 8.217 8.066 1.00 74.50 152 SER A O 1
ATOM 1194 N N . ILE A 1 153 ? 1.891 7.350 9.240 1.00 73.81 153 ILE A N 1
ATOM 1195 C CA . ILE A 1 153 ? 1.579 5.948 8.943 1.00 73.81 153 ILE A CA 1
ATOM 1196 C C . ILE A 1 153 ? 0.254 5.557 9.605 1.00 73.81 153 ILE A C 1
ATOM 1198 O O . ILE A 1 153 ? -0.601 4.966 8.950 1.00 73.81 153 ILE A O 1
A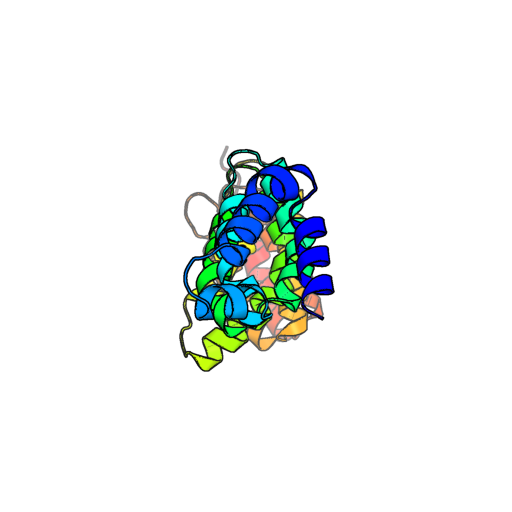TOM 1202 N N . ASP A 1 154 ? 0.068 5.936 10.872 1.00 72.19 154 ASP A N 1
ATOM 1203 C CA . ASP A 1 154 ? -1.168 5.670 11.617 1.00 72.19 154 ASP A CA 1
ATOM 1204 C C . ASP A 1 154 ? -2.375 6.363 10.951 1.00 72.19 154 ASP A C 1
ATOM 1206 O O . ASP A 1 154 ? -3.416 5.747 10.732 1.00 72.19 154 ASP A O 1
ATOM 1210 N N . ASP A 1 155 ? -2.224 7.631 10.559 1.00 75.00 155 ASP A N 1
ATOM 1211 C CA . ASP A 1 155 ? -3.280 8.408 9.898 1.00 75.00 155 ASP A CA 1
ATOM 1212 C C . ASP A 1 155 ? -3.659 7.839 8.519 1.00 75.00 155 ASP A C 1
ATOM 1214 O O . ASP A 1 155 ? -4.846 7.745 8.179 1.00 75.00 155 ASP A O 1
ATOM 1218 N N . ALA A 1 156 ? -2.666 7.419 7.733 1.00 77.19 156 ALA A N 1
ATOM 1219 C CA . ALA A 1 156 ? -2.891 6.786 6.440 1.00 77.19 156 ALA A CA 1
ATOM 1220 C C . ALA A 1 156 ? -3.572 5.415 6.595 1.00 77.19 156 ALA A C 1
ATOM 1222 O O . ALA A 1 156 ? -4.523 5.106 5.872 1.00 77.19 156 ALA A O 1
ATOM 1223 N N . ALA A 1 157 ? -3.161 4.620 7.587 1.00 74.88 157 ALA A N 1
ATOM 1224 C CA . ALA A 1 157 ? -3.785 3.339 7.892 1.00 74.88 157 ALA A CA 1
ATOM 1225 C C . ALA A 1 157 ? -5.258 3.510 8.299 1.00 74.88 157 ALA A C 1
ATOM 1227 O O . ALA A 1 157 ? -6.127 2.874 7.703 1.00 74.88 157 ALA A O 1
ATOM 1228 N N . ALA A 1 158 ? -5.569 4.426 9.224 1.00 75.31 158 ALA A N 1
ATOM 1229 C CA . ALA A 1 158 ? -6.948 4.714 9.631 1.00 75.31 158 ALA A CA 1
ATOM 1230 C C . ALA A 1 158 ? -7.831 5.166 8.456 1.00 75.31 158 ALA A C 1
ATOM 1232 O O . ALA A 1 158 ? -8.994 4.763 8.348 1.00 75.31 158 ALA A O 1
ATOM 1233 N N . THR A 1 159 ? -7.268 5.970 7.548 1.00 79.25 159 THR A N 1
ATOM 1234 C CA . THR A 1 159 ? -7.950 6.406 6.322 1.00 79.25 159 THR A CA 1
ATOM 1235 C C . THR A 1 159 ? -8.280 5.222 5.416 1.00 79.25 159 THR A C 1
ATOM 1237 O O . THR A 1 159 ? -9.394 5.131 4.902 1.00 79.25 159 THR A O 1
ATOM 1240 N N . ASN A 1 160 ? -7.355 4.278 5.247 1.00 76.00 160 ASN A N 1
ATOM 1241 C CA . ASN A 1 160 ? -7.605 3.097 4.426 1.00 76.00 160 ASN A CA 1
ATOM 1242 C C . ASN A 1 160 ? -8.581 2.119 5.062 1.00 76.00 160 ASN A C 1
ATOM 1244 O O . ASN A 1 160 ? -9.424 1.587 4.351 1.00 76.00 160 ASN A O 1
ATOM 1248 N N . VAL A 1 161 ? -8.537 1.924 6.383 1.00 75.81 161 VAL A N 1
ATOM 1249 C CA . VAL A 1 161 ? -9.554 1.122 7.080 1.00 75.81 161 VAL A CA 1
ATOM 1250 C C . VAL A 1 161 ? -10.952 1.667 6.790 1.00 75.81 161 VAL A C 1
ATOM 1252 O O . VAL A 1 161 ? -11.858 0.896 6.479 1.00 75.81 161 VAL A O 1
ATOM 1255 N N . LYS A 1 162 ? -11.114 2.995 6.844 1.00 78.06 162 LYS A N 1
ATOM 1256 C CA . LYS A 1 162 ? -12.379 3.652 6.511 1.00 78.06 162 LYS A CA 1
ATOM 1257 C C . LYS A 1 162 ? -12.799 3.363 5.065 1.00 78.06 162 LYS A C 1
ATOM 1259 O O . LYS A 1 162 ? -13.919 2.916 4.861 1.00 78.06 162 LYS A O 1
ATOM 1264 N N . ARG A 1 163 ? -11.901 3.553 4.090 1.00 78.38 163 ARG A N 1
ATOM 1265 C CA . ARG A 1 163 ? -12.182 3.266 2.668 1.00 78.38 163 ARG A CA 1
ATOM 1266 C C . ARG A 1 163 ? -12.585 1.809 2.440 1.00 78.38 163 ARG A C 1
ATOM 1268 O O . ARG A 1 163 ? -13.525 1.545 1.708 1.00 78.38 163 ARG A O 1
ATOM 1275 N N . LEU A 1 164 ? -11.898 0.864 3.083 1.00 76.00 164 LEU A N 1
ATOM 1276 C CA . LEU A 1 164 ? -12.230 -0.558 2.990 1.00 76.00 164 LEU A CA 1
ATOM 1277 C C . LEU A 1 164 ? -13.604 -0.859 3.600 1.00 76.00 164 LEU A C 1
ATOM 1279 O O . LEU A 1 164 ? -14.379 -1.610 3.021 1.00 76.00 164 LEU A O 1
ATOM 1283 N N . ALA A 1 165 ? -13.929 -0.263 4.746 1.00 77.69 165 ALA A N 1
ATOM 1284 C CA . ALA A 1 165 ? -15.251 -0.402 5.347 1.00 77.69 165 ALA A CA 1
ATOM 1285 C C . ALA A 1 165 ? -16.362 0.210 4.472 1.00 77.69 165 ALA A C 1
ATOM 1287 O O . ALA A 1 165 ? -17.450 -0.353 4.398 1.00 77.69 165 ALA A O 1
ATOM 1288 N N . GLU A 1 166 ? -16.089 1.331 3.798 1.00 80.44 166 GLU A N 1
ATOM 1289 C CA . GLU A 1 166 ? -16.999 1.952 2.825 1.00 80.44 166 GLU A CA 1
ATOM 1290 C C . GLU A 1 166 ? -17.208 1.064 1.588 1.00 80.44 166 GLU A C 1
ATOM 1292 O O . GLU A 1 166 ? -18.339 0.913 1.136 1.00 80.44 166 GLU A O 1
ATOM 1297 N N . GLU A 1 167 ? -16.142 0.440 1.081 1.00 76.69 167 GLU A N 1
ATOM 1298 C CA . GLU A 1 167 ? -16.173 -0.397 -0.125 1.00 76.69 167 GLU A CA 1
ATOM 1299 C C . GLU A 1 167 ? -16.859 -1.754 0.108 1.00 76.69 167 GLU A C 1
ATOM 1301 O O . GLU A 1 167 ? -17.687 -2.190 -0.689 1.00 76.69 167 GLU A O 1
ATOM 1306 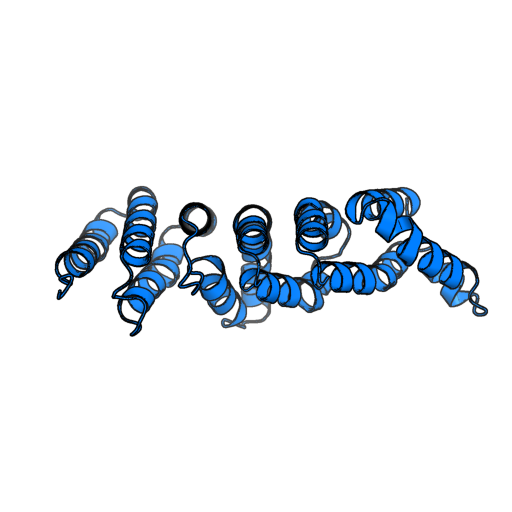N N . PHE A 1 168 ? -16.531 -2.437 1.209 1.00 75.88 168 PHE A N 1
ATOM 1307 C CA . PHE A 1 168 ? -17.046 -3.781 1.510 1.00 75.88 168 PHE A CA 1
ATOM 1308 C C . PHE A 1 168 ? -18.315 -3.786 2.370 1.00 75.88 168 PHE A C 1
ATOM 1310 O O . PHE A 1 168 ? -18.950 -4.830 2.536 1.00 75.88 168 PHE A O 1
ATOM 1317 N N . GLY A 1 169 ? -18.689 -2.630 2.913 1.00 76.69 169 GLY A N 1
ATOM 1318 C CA . GLY A 1 169 ? -19.894 -2.445 3.704 1.00 76.69 169 GLY A CA 1
ATOM 1319 C C . GLY A 1 169 ? -19.767 -2.815 5.193 1.00 76.69 169 GLY A C 1
ATOM 1320 O O . GLY A 1 169 ? -18.749 -3.349 5.657 1.00 76.69 169 GLY A O 1
ATOM 1321 N N . PRO A 1 170 ? -20.828 -2.523 5.969 1.00 77.88 170 PRO A N 1
ATOM 1322 C CA . PRO A 1 170 ? -20.807 -2.596 7.427 1.00 77.88 170 PRO A CA 1
ATOM 1323 C C . PRO A 1 170 ? -20.604 -4.007 7.979 1.00 77.88 170 PRO A C 1
ATOM 1325 O O . PRO A 1 170 ? -19.788 -4.186 8.882 1.00 77.88 170 PRO A O 1
ATOM 1328 N N . GLU A 1 171 ? -21.278 -5.024 7.436 1.00 75.62 171 GLU A N 1
ATOM 1329 C CA . GLU A 1 171 ? -21.133 -6.415 7.885 1.00 75.62 171 GLU A CA 1
ATOM 1330 C C . GLU A 1 171 ? -19.684 -6.896 7.797 1.00 75.62 171 GLU A C 1
ATOM 1332 O O . GLU A 1 171 ? -19.177 -7.529 8.727 1.00 75.62 171 GLU A O 1
ATOM 1337 N N . TRP A 1 172 ? -18.996 -6.562 6.703 1.00 79.75 172 TRP A N 1
ATOM 1338 C CA . TRP A 1 172 ? -17.598 -6.926 6.513 1.00 79.75 172 TRP A CA 1
ATOM 1339 C C . TRP A 1 172 ? -16.695 -6.218 7.530 1.00 79.75 172 TRP A C 1
ATOM 1341 O O . TRP A 1 172 ? -15.846 -6.854 8.162 1.00 79.75 172 TRP A O 1
ATOM 1351 N N . ALA A 1 173 ? -16.918 -4.920 7.763 1.00 78.06 173 ALA A N 1
ATOM 1352 C CA . ALA A 1 173 ? -16.167 -4.151 8.752 1.00 78.06 173 ALA A CA 1
ATOM 1353 C C . ALA A 1 173 ? -16.333 -4.712 10.176 1.00 78.06 173 ALA A C 1
ATOM 1355 O O . ALA A 1 173 ? -15.358 -4.824 10.927 1.00 78.06 173 ALA A O 1
ATOM 1356 N N . ILE A 1 174 ? -17.547 -5.137 10.533 1.00 76.44 174 ILE A N 1
ATOM 1357 C CA . ILE A 1 174 ? -17.849 -5.752 11.832 1.00 76.44 174 ILE A CA 1
ATOM 1358 C C . ILE A 1 174 ? -17.133 -7.095 11.991 1.00 76.44 174 ILE A C 1
ATOM 1360 O O . ILE A 1 174 ? -16.632 -7.399 13.072 1.00 76.44 174 ILE A O 1
ATOM 1364 N N . GLN A 1 175 ? -17.068 -7.897 10.929 1.00 76.81 175 GLN A N 1
ATOM 1365 C CA . GLN A 1 175 ? -16.462 -9.228 10.972 1.00 76.81 175 GLN A CA 1
ATOM 1366 C C . GLN A 1 175 ? -14.931 -9.202 10.933 1.00 76.81 175 GLN A C 1
ATOM 1368 O O . GLN A 1 175 ? -14.296 -10.086 11.510 1.00 76.81 175 GLN A O 1
ATOM 1373 N N . HIS A 1 176 ? -14.327 -8.210 10.274 1.00 75.62 176 HIS A N 1
ATOM 1374 C CA . HIS A 1 176 ? -12.892 -8.229 9.981 1.00 75.62 176 HIS A CA 1
ATOM 1375 C C . HIS A 1 176 ? -12.103 -7.063 10.576 1.00 75.62 176 HIS A C 1
ATOM 1377 O O . HIS A 1 176 ? -10.996 -7.285 11.063 1.00 75.62 176 HIS A O 1
ATOM 1383 N N . ILE A 1 177 ? -12.638 -5.840 10.597 1.00 76.12 177 ILE A N 1
ATOM 1384 C CA . ILE A 1 177 ? -11.898 -4.671 11.100 1.00 76.12 177 ILE A CA 1
ATOM 1385 C C . ILE A 1 177 ? -11.964 -4.597 12.626 1.00 76.12 177 ILE A C 1
ATOM 1387 O O . ILE A 1 177 ? -10.931 -4.433 13.287 1.00 76.12 177 ILE A O 1
ATOM 1391 N N . ILE A 1 178 ? -13.166 -4.723 13.195 1.00 76.75 178 ILE A N 1
ATOM 1392 C CA . ILE A 1 178 ? -13.363 -4.592 14.644 1.00 76.75 178 ILE A CA 1
ATOM 1393 C C . ILE A 1 178 ? -12.568 -5.661 15.412 1.00 76.75 178 ILE A C 1
ATOM 1395 O O . ILE A 1 178 ? -11.784 -5.284 16.283 1.00 76.75 178 ILE A O 1
ATOM 1399 N N . PRO A 1 179 ? -12.664 -6.972 15.107 1.00 77.25 179 PRO A N 1
ATOM 1400 C CA . PRO A 1 179 ? -11.973 -7.989 15.897 1.00 77.25 179 PRO A CA 1
ATOM 1401 C C . PRO A 1 179 ? -10.449 -7.850 15.838 1.00 77.25 179 PRO A C 1
ATOM 1403 O O . PRO A 1 179 ? -9.782 -8.071 16.846 1.00 77.25 179 PRO A O 1
ATOM 1406 N N . GLN A 1 180 ? -9.899 -7.432 14.693 1.00 74.69 180 GLN A N 1
ATOM 1407 C CA . GLN A 1 180 ? -8.461 -7.180 14.536 1.00 74.69 180 GLN A CA 1
ATOM 1408 C C . GLN A 1 180 ? -8.007 -5.984 15.377 1.00 74.69 180 GLN A C 1
ATOM 1410 O O . GLN A 1 180 ? -7.003 -6.073 16.083 1.00 74.69 180 GLN A O 1
ATOM 1415 N N . SER A 1 181 ? -8.795 -4.905 15.378 1.00 73.75 181 SER A N 1
ATOM 1416 C CA . SER A 1 181 ? -8.539 -3.717 16.200 1.00 73.75 181 SER A CA 1
ATOM 1417 C C . SER A 1 181 ? -8.482 -4.066 17.695 1.00 73.75 181 SER A C 1
ATOM 1419 O O . SER A 1 181 ? -7.619 -3.572 18.418 1.00 73.75 181 SER A O 1
ATOM 1421 N N . LEU A 1 182 ? -9.353 -4.971 18.159 1.00 73.69 182 LEU A N 1
ATOM 1422 C CA . LEU A 1 182 ? -9.366 -5.449 19.550 1.00 73.69 182 LEU A CA 1
ATOM 1423 C C . LEU A 1 182 ? -8.240 -6.436 19.855 1.00 73.69 182 LEU A C 1
ATOM 1425 O O . LEU A 1 182 ? -7.620 -6.370 20.916 1.00 73.69 182 LEU A O 1
ATOM 1429 N N . MET A 1 183 ? -7.940 -7.343 18.926 1.00 72.88 183 MET A N 1
ATOM 1430 C CA . MET A 1 183 ? -6.828 -8.280 19.070 1.00 72.88 183 MET A CA 1
ATOM 1431 C C . MET A 1 183 ? -5.496 -7.538 19.226 1.00 72.88 183 MET A C 1
ATOM 1433 O O . MET A 1 183 ? -4.675 -7.907 20.069 1.00 72.88 183 MET A O 1
ATOM 1437 N N . GLN A 1 184 ? -5.292 -6.460 18.469 1.00 67.00 184 GLN A N 1
ATOM 1438 C CA . GLN A 1 184 ? -4.067 -5.674 18.545 1.00 67.00 184 GLN A CA 1
ATOM 1439 C C . GLN A 1 184 ? -3.897 -4.990 19.906 1.00 67.00 184 GLN A C 1
ATOM 1441 O O . GLN A 1 184 ? -2.797 -5.004 20.459 1.00 67.00 184 GLN A O 1
ATOM 1446 N N . GLN A 1 185 ? -4.981 -4.465 20.491 1.00 63.94 185 GLN A N 1
ATOM 1447 C CA . GLN A 1 185 ? -4.945 -3.909 21.847 1.00 63.94 185 GLN A CA 1
ATOM 1448 C C . GLN A 1 185 ? -4.510 -4.937 22.888 1.00 63.94 185 GLN A C 1
ATOM 1450 O O . GLN A 1 185 ? -3.836 -4.583 23.845 1.00 63.94 185 GLN A O 1
ATOM 1455 N N . ARG A 1 186 ? -4.877 -6.207 22.708 1.00 69.12 186 ARG A N 1
ATOM 1456 C CA . ARG A 1 186 ? -4.608 -7.280 23.678 1.00 69.12 186 ARG A CA 1
ATOM 1457 C C . ARG A 1 186 ? -3.278 -7.994 23.444 1.00 69.12 186 ARG A C 1
ATOM 1459 O O . ARG A 1 186 ? -2.846 -8.785 24.280 1.00 69.12 186 ARG A O 1
ATOM 1466 N N . THR A 1 187 ? -2.608 -7.717 22.327 1.00 65.88 187 THR A N 1
ATOM 1467 C CA . THR A 1 187 ? -1.322 -8.336 21.999 1.00 65.88 187 THR A CA 1
ATOM 1468 C C . THR A 1 187 ? -0.207 -7.680 22.821 1.00 65.88 187 THR A C 1
ATOM 1470 O O . THR A 1 187 ? 0.057 -6.478 22.715 1.00 65.88 187 THR A O 1
ATOM 1473 N N . GLY A 1 188 ? 0.437 -8.479 23.680 1.00 50.03 188 GLY A N 1
ATOM 1474 C CA . GLY A 1 188 ? 1.441 -8.022 24.644 1.00 50.03 188 GLY A CA 1
ATOM 1475 C C . GLY A 1 188 ? 2.604 -7.286 23.975 1.00 50.03 188 GLY A C 1
ATOM 1476 O O . GLY A 1 188 ? 3.355 -7.875 23.206 1.00 50.03 188 GLY A O 1
ATOM 1477 N N . GLY A 1 189 ? 2.736 -5.990 24.272 1.00 58.09 189 GLY A N 1
ATOM 1478 C CA . GLY A 1 189 ? 3.722 -5.080 23.675 1.00 58.09 189 GLY A CA 1
ATOM 1479 C C . GLY A 1 189 ? 3.080 -3.867 22.996 1.00 58.09 189 GLY A C 1
ATOM 1480 O O . GLY A 1 189 ? 3.595 -2.760 23.130 1.00 58.09 189 GLY A O 1
ATOM 1481 N N . PHE A 1 190 ? 1.918 -4.044 22.359 1.00 55.97 190 PHE A N 1
ATOM 1482 C CA . PHE A 1 190 ? 1.188 -2.973 21.668 1.00 55.97 190 PHE A CA 1
ATOM 1483 C C . PHE A 1 190 ? 0.179 -2.255 22.569 1.00 55.97 190 PHE A C 1
ATOM 1485 O O . PHE A 1 190 ? 0.002 -1.044 22.436 1.00 55.97 190 PHE A O 1
ATOM 1492 N N . SER A 1 191 ? -0.392 -2.964 23.551 1.00 53.69 191 SER A N 1
ATOM 1493 C CA . SER A 1 191 ? -1.309 -2.405 24.559 1.00 53.69 191 SER A CA 1
ATOM 1494 C C . SER A 1 191 ? -0.726 -1.208 25.315 1.00 53.69 191 SER A C 1
ATOM 1496 O O . SER A 1 191 ? -1.450 -0.321 25.738 1.00 53.69 191 SER A O 1
ATOM 1498 N N . ARG A 1 192 ? 0.602 -1.132 25.456 1.00 58.66 192 ARG A N 1
ATOM 1499 C CA . ARG A 1 192 ? 1.292 -0.066 26.200 1.00 58.66 192 ARG A CA 1
ATOM 1500 C C . ARG A 1 192 ? 1.687 1.135 25.343 1.00 58.66 192 ARG A C 1
ATOM 1502 O O . ARG A 1 192 ? 2.224 2.098 25.880 1.00 58.66 192 ARG A O 1
ATOM 1509 N N . VAL A 1 193 ? 1.459 1.095 24.027 1.00 65.06 193 VAL A N 1
ATOM 1510 C CA . VAL A 1 193 ? 1.876 2.156 23.099 1.00 65.06 193 VAL A CA 1
ATOM 1511 C C . VAL A 1 193 ? 0.714 3.137 22.892 1.00 65.06 193 VAL A C 1
ATOM 1513 O O . VAL A 1 193 ? -0.265 2.783 22.232 1.00 65.06 193 VAL A O 1
ATOM 1516 N N . PRO A 1 194 ? 0.802 4.393 23.379 1.00 68.69 194 PRO A N 1
ATOM 1517 C CA . PRO A 1 194 ? -0.307 5.352 23.297 1.00 68.69 194 PRO A CA 1
ATOM 1518 C C . PRO A 1 194 ? -0.789 5.630 21.869 1.00 68.69 194 PRO A C 1
ATOM 1520 O O . PRO A 1 194 ? -1.977 5.841 21.643 1.00 68.69 194 PRO A O 1
ATOM 1523 N N . ASN A 1 195 ? 0.116 5.589 20.888 1.00 67.12 195 ASN A N 1
ATOM 1524 C CA . ASN A 1 195 ? -0.234 5.810 19.484 1.00 67.12 195 ASN A CA 1
ATOM 1525 C C . ASN A 1 195 ? -1.144 4.708 18.931 1.00 67.12 195 ASN A C 1
ATOM 1527 O O . ASN A 1 195 ? -2.060 5.010 18.178 1.00 67.12 195 ASN A O 1
ATOM 1531 N N . ILE A 1 196 ? -0.944 3.453 19.344 1.00 68.44 196 ILE A N 1
ATOM 1532 C CA . ILE A 1 196 ? -1.773 2.328 18.891 1.00 68.44 196 ILE A CA 1
ATOM 1533 C C . ILE A 1 196 ? -3.178 2.468 19.461 1.00 68.44 196 ILE A C 1
ATOM 1535 O O . ILE A 1 196 ? -4.152 2.339 18.726 1.00 68.44 196 ILE A O 1
ATOM 1539 N N . LYS A 1 197 ? -3.290 2.842 20.741 1.00 71.81 197 LYS A N 1
ATOM 1540 C CA . LYS A 1 197 ? -4.579 3.168 21.366 1.00 71.81 197 LYS A CA 1
ATOM 1541 C C . LYS A 1 197 ? -5.313 4.268 20.603 1.00 71.81 197 LYS A C 1
ATOM 1543 O O . LYS A 1 197 ? -6.494 4.135 20.295 1.00 71.81 197 LYS A O 1
ATOM 1548 N N . PHE A 1 198 ? -4.597 5.338 20.266 1.00 74.44 198 PHE A N 1
ATOM 1549 C CA . PHE A 1 198 ? -5.151 6.464 19.524 1.00 74.44 198 PHE A CA 1
ATOM 1550 C C . PHE A 1 198 ? -5.567 6.084 18.097 1.00 74.44 198 PHE A C 1
ATOM 1552 O O . PHE A 1 198 ? -6.629 6.501 17.642 1.00 74.44 198 PHE A O 1
ATOM 1559 N N . ASN A 1 199 ? -4.773 5.259 17.410 1.00 72.81 199 ASN A N 1
ATOM 1560 C CA . ASN A 1 199 ? -5.104 4.766 16.079 1.00 72.81 199 ASN A CA 1
ATOM 1561 C C . ASN A 1 199 ? -6.348 3.869 16.108 1.00 72.81 199 ASN A C 1
ATOM 1563 O O . ASN A 1 199 ? -7.273 4.078 15.330 1.00 72.81 199 ASN A O 1
ATOM 1567 N N . VAL A 1 200 ? -6.430 2.934 17.061 1.00 75.62 200 VAL A N 1
ATOM 1568 C CA . VAL A 1 200 ? -7.625 2.096 17.218 1.00 75.62 200 VAL A CA 1
ATOM 1569 C C . VAL A 1 200 ? -8.851 2.953 17.533 1.00 75.62 200 VAL A C 1
ATOM 1571 O O . VAL A 1 200 ? -9.898 2.749 16.930 1.00 75.62 200 VAL A O 1
ATOM 1574 N N . ALA A 1 201 ? -8.734 3.962 18.400 1.00 79.00 201 ALA A N 1
ATOM 1575 C CA . ALA A 1 201 ? -9.835 4.889 18.660 1.00 79.00 201 ALA A CA 1
ATOM 1576 C C . ALA A 1 201 ? -10.272 5.652 17.394 1.00 79.00 201 ALA A C 1
ATOM 1578 O O . ALA A 1 201 ? -11.470 5.775 17.146 1.00 79.00 201 ALA A O 1
ATOM 1579 N N . LYS A 1 202 ? -9.326 6.118 16.566 1.00 78.00 202 LYS A N 1
ATOM 1580 C CA . LYS A 1 202 ? -9.608 6.769 15.273 1.00 78.00 202 LYS A CA 1
ATOM 1581 C C . LYS A 1 202 ? -10.297 5.836 14.281 1.00 78.00 202 LYS A C 1
ATOM 1583 O O . LYS A 1 202 ? -11.245 6.249 13.620 1.00 78.00 202 LYS A O 1
ATOM 1588 N N . VAL A 1 203 ? -9.838 4.590 14.191 1.00 77.62 203 VAL A N 1
ATOM 1589 C CA . VAL A 1 203 ? -10.464 3.557 13.361 1.00 77.62 203 VAL A CA 1
ATOM 1590 C C . VAL A 1 203 ? -11.886 3.285 13.840 1.00 77.62 203 VAL A C 1
ATOM 1592 O O . VAL A 1 203 ? -12.820 3.345 13.054 1.00 77.62 203 VAL A O 1
ATOM 1595 N N . LEU A 1 204 ? -12.094 3.061 15.138 1.00 81.50 204 LEU A N 1
ATOM 1596 C CA . LEU A 1 204 ? -13.437 2.848 15.677 1.00 81.50 204 LEU A CA 1
ATOM 1597 C C . LEU A 1 204 ? -14.336 4.066 15.432 1.00 81.50 204 LEU A C 1
ATOM 1599 O O . LEU A 1 204 ? -15.489 3.899 15.049 1.00 81.50 204 LEU A O 1
ATOM 1603 N N . GLN A 1 205 ? -13.804 5.283 15.579 1.00 83.44 205 GLN A N 1
ATOM 1604 C CA . GLN A 1 205 ? -14.528 6.516 15.276 1.00 83.44 205 GLN A CA 1
ATOM 1605 C C . GLN A 1 205 ? -14.953 6.593 13.804 1.00 83.44 205 GLN A C 1
ATOM 1607 O O . GLN A 1 205 ? -16.078 7.008 13.526 1.00 83.44 205 GLN A O 1
ATOM 1612 N N . SER A 1 206 ? -14.088 6.202 12.862 1.00 80.56 206 SER A N 1
ATOM 1613 C CA . SER A 1 206 ? -14.415 6.247 11.433 1.00 80.56 206 SER A CA 1
ATOM 1614 C C . SER A 1 206 ? -15.507 5.246 11.045 1.00 80.56 206 SER A C 1
ATOM 1616 O O . SER A 1 206 ? -16.275 5.522 10.125 1.00 80.56 206 SER A O 1
ATOM 1618 N N . LEU A 1 207 ? -15.641 4.145 11.791 1.00 81.38 207 LEU A N 1
ATOM 1619 C CA . LEU A 1 207 ? -16.689 3.143 11.591 1.00 81.38 207 LEU A CA 1
ATOM 1620 C C . LEU A 1 207 ? -18.068 3.567 12.119 1.00 81.38 207 LEU A C 1
ATOM 1622 O O . LEU A 1 207 ? -19.065 3.016 11.661 1.00 81.38 207 LEU A O 1
ATOM 1626 N N . ILE A 1 208 ? -18.161 4.545 13.034 1.00 85.06 208 ILE A N 1
ATOM 1627 C CA . ILE A 1 208 ? -19.442 4.983 13.636 1.00 85.06 208 ILE A CA 1
ATOM 1628 C C . ILE A 1 208 ? -20.455 5.415 12.569 1.00 85.06 208 ILE A C 1
ATOM 1630 O O . ILE A 1 208 ? -21.648 5.192 12.732 1.00 85.06 208 ILE A O 1
ATOM 1634 N N . GLN A 1 209 ? -19.986 6.042 11.488 1.00 83.88 209 GLN A N 1
ATOM 1635 C CA . GLN A 1 209 ? -20.859 6.502 10.403 1.00 83.88 209 GLN A CA 1
ATOM 1636 C C . GLN A 1 209 ? -21.219 5.402 9.397 1.00 83.88 209 GLN A C 1
ATOM 1638 O O . GLN A 1 209 ? -22.048 5.642 8.525 1.00 83.88 209 GLN A O 1
ATOM 1643 N N . LEU A 1 210 ? -20.589 4.229 9.494 1.00 80.88 210 LEU A N 1
ATOM 1644 C CA . LEU A 1 210 ? -20.728 3.144 8.524 1.00 80.88 210 LEU A CA 1
ATOM 1645 C C . LEU A 1 210 ? -21.607 2.008 9.037 1.00 80.88 210 LEU A C 1
ATOM 1647 O O . LEU A 1 210 ? -22.303 1.392 8.239 1.00 80.88 210 LEU A O 1
ATOM 1651 N N . VAL A 1 211 ? -21.579 1.728 10.342 1.00 81.50 211 VAL A N 1
ATOM 1652 C CA . VAL A 1 211 ? -22.309 0.604 10.948 1.00 81.50 211 VAL A CA 1
ATOM 1653 C C . VAL A 1 211 ? -23.565 1.063 11.683 1.00 81.50 211 VAL A C 1
ATOM 1655 O O . VAL A 1 211 ? -23.640 2.185 12.183 1.00 81.50 211 VAL A O 1
ATOM 1658 N N . ASP A 1 212 ? -24.545 0.165 11.791 1.00 84.06 212 ASP A N 1
ATOM 1659 C CA . ASP A 1 212 ? -25.797 0.437 12.495 1.00 84.06 212 ASP A CA 1
ATOM 1660 C C . ASP A 1 212 ? -25.572 0.877 13.944 1.00 84.06 212 ASP A C 1
ATOM 1662 O O . ASP A 1 212 ? -24.729 0.338 14.669 1.00 84.06 212 ASP A O 1
ATOM 1666 N N . GLN A 1 213 ? -26.424 1.789 14.414 1.00 83.00 213 GLN A N 1
ATOM 1667 C CA . GLN A 1 213 ? -26.340 2.342 15.765 1.00 83.00 213 GLN A CA 1
ATOM 1668 C C . GLN A 1 213 ? -26.363 1.258 16.859 1.00 83.00 213 GLN A C 1
ATOM 1670 O O . GLN A 1 213 ? -25.641 1.367 17.848 1.00 83.00 213 GLN A O 1
ATOM 1675 N N . SER A 1 214 ? -27.112 0.164 16.664 1.00 83.94 214 SER A N 1
ATOM 1676 C CA . SER A 1 214 ? -27.124 -0.957 17.619 1.00 83.94 214 SER A CA 1
ATOM 1677 C C . SER A 1 214 ? -25.759 -1.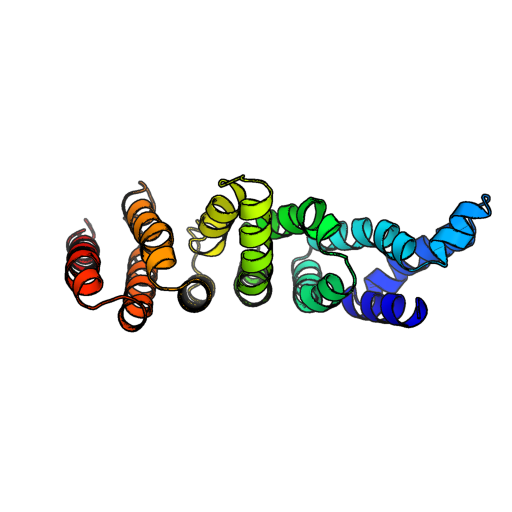643 17.749 1.00 83.94 214 SER A C 1
ATOM 1679 O O . SER A 1 214 ? -25.408 -2.117 18.830 1.00 83.94 214 SER A O 1
ATOM 1681 N N . VAL A 1 215 ? -24.986 -1.703 16.662 1.00 80.88 215 VAL A N 1
ATOM 1682 C CA . VAL A 1 215 ? -23.632 -2.267 16.654 1.00 80.88 215 VAL A CA 1
ATOM 1683 C C . VAL A 1 215 ? -22.653 -1.285 17.282 1.00 80.88 215 VAL A C 1
ATOM 1685 O O . VAL A 1 215 ? -21.854 -1.689 18.126 1.00 80.88 215 VAL A O 1
ATOM 1688 N N . VAL A 1 216 ? -22.761 0.006 16.943 1.00 81.06 216 VAL A N 1
ATOM 1689 C CA . VAL A 1 216 ? -21.972 1.069 17.582 1.00 81.06 216 VAL A CA 1
ATOM 1690 C C . VAL A 1 216 ? -22.101 0.963 19.096 1.00 81.06 216 VAL A C 1
ATOM 1692 O O . VAL A 1 216 ? -21.092 0.790 19.767 1.00 81.06 216 VAL A O 1
ATOM 1695 N N . GLU A 1 217 ? -23.322 0.979 19.629 1.00 82.94 217 GLU A N 1
ATOM 1696 C CA . GLU A 1 217 ? -23.585 0.978 21.073 1.00 82.94 217 GLU A CA 1
ATOM 1697 C C . GLU A 1 217 ? -23.064 -0.277 21.787 1.00 82.94 217 GLU A C 1
ATOM 1699 O O . GLU A 1 217 ? -22.559 -0.187 22.906 1.00 82.94 217 GLU A O 1
ATOM 1704 N N . LYS A 1 218 ? -23.151 -1.446 21.142 1.00 81.94 218 LYS A N 1
ATOM 1705 C CA . LYS A 1 218 ? -22.709 -2.720 21.730 1.00 81.94 218 LYS A CA 1
ATOM 1706 C C . LYS A 1 218 ? -21.203 -2.924 21.673 1.00 81.94 218 LYS A C 1
ATOM 1708 O O . LYS A 1 218 ? -20.668 -3.648 22.509 1.00 81.94 218 LYS A O 1
ATOM 1713 N N . THR A 1 219 ? -20.535 -2.358 20.674 1.00 75.38 219 THR A N 1
ATOM 1714 C CA . THR A 1 219 ? -19.165 -2.751 20.341 1.00 75.38 219 THR A CA 1
ATOM 1715 C C . THR A 1 219 ? -18.164 -1.626 20.551 1.00 75.38 219 THR A C 1
ATOM 1717 O O . THR A 1 219 ? -17.093 -1.882 21.085 1.00 75.38 219 THR A O 1
ATOM 1720 N N . ILE A 1 220 ? -18.485 -0.376 20.212 1.00 78.31 220 ILE A N 1
ATOM 1721 C CA . ILE A 1 220 ? -17.509 0.725 20.246 1.00 78.31 220 ILE A CA 1
ATOM 1722 C C . ILE A 1 220 ? -17.281 1.275 21.671 1.00 78.31 220 ILE A C 1
ATOM 1724 O O . ILE A 1 220 ? -16.121 1.320 22.087 1.00 78.31 220 ILE A O 1
ATOM 1728 N N . PRO A 1 221 ? -18.312 1.649 22.464 1.00 82.00 221 PRO A N 1
ATOM 1729 C CA . PRO A 1 221 ? -18.120 2.186 23.810 1.00 82.00 221 PRO A CA 1
ATOM 1730 C C . PRO A 1 221 ? -17.337 1.266 24.755 1.00 82.00 221 PRO A C 1
ATOM 1732 O O . PRO A 1 221 ? -16.401 1.767 25.374 1.00 82.00 221 PRO A O 1
ATOM 1735 N N . PRO A 1 222 ? -17.613 -0.056 24.843 1.00 79.81 222 PRO A N 1
ATOM 1736 C CA . PRO A 1 222 ? -16.829 -0.944 25.705 1.00 79.81 222 PRO A CA 1
ATOM 1737 C C . PRO A 1 222 ? -15.338 -0.947 25.351 1.00 79.81 222 PRO A C 1
ATOM 1739 O O . PRO A 1 222 ? -14.490 -0.969 26.236 1.00 79.81 222 PRO A O 1
ATOM 1742 N N . CYS A 1 223 ? -15.016 -0.849 24.060 1.00 73.88 223 CYS A N 1
ATOM 1743 C CA . CYS A 1 223 ? -13.637 -0.849 23.582 1.00 73.88 223 CYS A CA 1
ATOM 1744 C C . CYS A 1 223 ? -12.930 0.486 23.846 1.00 73.88 223 CYS A C 1
ATOM 1746 O O . CYS A 1 223 ? -11.746 0.502 24.166 1.00 73.88 223 CYS A O 1
ATOM 1748 N N . LEU A 1 224 ? -13.640 1.616 23.744 1.00 75.94 224 LEU A N 1
ATOM 1749 C CA . LEU A 1 224 ? -13.099 2.927 24.121 1.00 75.94 224 LEU A CA 1
ATOM 1750 C C . LEU A 1 224 ? -12.870 3.036 25.636 1.00 75.94 224 LEU A C 1
ATOM 1752 O O . LEU A 1 224 ? -11.894 3.653 26.059 1.00 75.94 224 LEU A O 1
ATOM 1756 N N . VAL A 1 225 ? -13.734 2.413 26.444 1.00 78.12 225 VAL A N 1
ATOM 1757 C CA . VAL A 1 225 ? -13.546 2.312 27.898 1.00 78.12 225 VAL A CA 1
ATOM 1758 C C . VAL A 1 225 ? -12.313 1.463 28.215 1.00 78.12 225 VAL A C 1
ATOM 1760 O O . VAL A 1 225 ? -11.430 1.958 28.912 1.00 78.12 225 VAL A O 1
ATOM 1763 N N . GLU A 1 226 ? -12.179 0.269 27.619 1.00 74.50 226 GLU A N 1
ATOM 1764 C CA . GLU A 1 226 ? -10.991 -0.602 27.752 1.00 74.50 226 GLU A CA 1
ATOM 1765 C C . GLU A 1 226 ? -9.696 0.147 27.363 1.00 74.50 226 GLU A C 1
ATOM 1767 O O . GLU A 1 226 ? -8.693 0.082 28.074 1.00 74.50 226 GLU A O 1
ATOM 1772 N N . LEU A 1 227 ? -9.735 0.962 26.299 1.00 70.19 227 LEU A N 1
ATOM 1773 C CA . LEU A 1 227 ? -8.619 1.831 25.900 1.00 70.19 227 LEU A CA 1
ATOM 1774 C C . LEU A 1 227 ? -8.258 2.904 26.939 1.00 70.19 227 LEU A C 1
ATOM 1776 O O . LEU A 1 227 ? -7.084 3.274 27.042 1.00 70.19 227 LEU A O 1
ATOM 1780 N N . SER A 1 228 ? -9.254 3.429 27.658 1.00 71.38 228 SER A N 1
ATOM 1781 C CA . SER A 1 228 ? -9.102 4.523 28.625 1.00 71.38 228 SER A CA 1
ATOM 1782 C C . SER A 1 228 ? -8.692 4.062 30.028 1.00 71.38 228 SER A C 1
ATOM 1784 O O . SER A 1 228 ? -7.991 4.795 30.723 1.00 71.38 228 SER A O 1
ATOM 1786 N N . GLU A 1 229 ? -9.105 2.857 30.436 1.00 69.50 229 GLU A N 1
ATOM 1787 C CA . GLU A 1 229 ? -8.888 2.312 31.785 1.00 69.50 229 GLU A CA 1
ATOM 1788 C C . GLU A 1 229 ? -7.515 1.660 31.966 1.00 69.50 229 GLU A C 1
ATOM 1790 O O . GLU A 1 229 ? -7.033 1.513 33.090 1.00 69.50 229 GLU A O 1
ATOM 1795 N N . ASP A 1 230 ? -6.855 1.303 30.868 1.00 57.91 230 ASP A N 1
ATOM 1796 C CA . ASP A 1 230 ? -5.537 0.685 30.868 1.00 57.91 230 ASP A CA 1
ATOM 1797 C C . ASP A 1 230 ? -4.470 1.757 31.178 1.00 57.91 230 ASP A C 1
ATOM 1799 O O . ASP A 1 230 ? -3.850 2.363 30.291 1.00 57.91 230 ASP A O 1
ATOM 1803 N N . GLN A 1 231 ? -4.366 2.050 32.484 1.00 50.88 231 GLN A N 1
ATOM 1804 C CA . GLN A 1 231 ? -3.470 3.015 33.107 1.00 50.88 231 GLN A CA 1
ATOM 1805 C C . GLN A 1 231 ? -2.061 2.870 32.532 1.00 50.88 231 GLN A C 1
ATOM 1807 O O . GLN A 1 231 ? -1.459 1.794 32.553 1.00 50.88 231 GLN A O 1
ATOM 1812 N N . MET A 1 232 ? -1.498 4.003 32.106 1.00 46.78 232 MET A N 1
ATOM 1813 C CA . MET A 1 232 ? -0.060 4.235 32.184 1.00 46.78 232 MET A CA 1
ATOM 1814 C C . MET A 1 232 ? 0.388 3.954 33.629 1.00 46.78 232 MET A C 1
ATOM 1816 O O . MET A 1 232 ? 0.391 4.849 34.472 1.00 46.78 232 MET A O 1
ATOM 1820 N N . LEU A 1 233 ? 0.717 2.703 33.944 1.00 37.59 233 LEU A N 1
ATOM 1821 C CA . LEU A 1 233 ? 1.517 2.388 35.116 1.00 37.59 233 LEU A CA 1
ATOM 1822 C C . LEU A 1 233 ? 2.909 2.962 34.846 1.00 37.59 233 LEU A C 1
ATOM 1824 O O . LEU A 1 233 ? 3.610 2.470 33.963 1.00 37.59 233 LEU A O 1
ATOM 1828 N N . MET A 1 234 ? 3.166 4.065 35.558 1.00 34.84 234 MET A N 1
ATOM 1829 C CA . MET A 1 234 ? 4.434 4.734 35.885 1.00 34.84 234 MET A CA 1
ATOM 1830 C C . MET A 1 234 ? 5.712 4.163 35.267 1.00 34.84 234 MET A C 1
ATOM 1832 O O . MET A 1 234 ? 6.026 2.979 35.522 1.00 34.84 234 MET A O 1
#

Sequence (234 aa):
MVANQLYDLCEAVGPEATRMDLVPAYVRLLRDNKAEVRIAASGKDATIEQLLPIFLSLLKDEFPDVRLNIISKLDQVNQVIKIDLLSQSLLPAIVELAEDRHWRVRLAIIENVIAEYFVSLVNLATVLKSAGAPVLLMQALLFPTSTKRDRSIDDAAATNVKRLAEEFGPEWAIQHIIPQSLMQQRTGGFSRVPNIKFNVAKVLQSLIQLVDQSVVEKTIPPCLVELSEDQMLM

pLDDT: mean 70.55, std 10.4, range [34.84, 88.06]

Secondary structure (DSSP, 8-state):
-HHHHHHHHHHHH-HHHIIIIIHHHHHHHHT-SSHHHHHHHTSHHHHHHHHHHHHHHHTT-SSHHHHHHHHTTHHHHHHHS-HHHIIIIIHHHHHHHHT-SSHHHHHHHHHHHHHHHHHHHHHHHHHHT--HHHHHHHHHHHS----S--HHHHHHHHHHHHHHHHHH-HHHIIIIIHHHHHHHHHSTTTTT-HHHHHHHHHHHHHHTTTS-HHHHHHHHHHHHHHHHHS----

Radius of gyration: 21.19 Å; chains: 1; bounding box: 49×30×70 Å

InterPro domains:
  IPR000357 HEAT repeat [PF02985] (51-79)
  IPR011989 Armadillo-like helical [G3DSA:1.25.10.10] (2-232)
  IPR016024 Armadillo-type fold [SSF48371] (5-230)
  IPR021133 HEAT, type 2 [PS50077] (22-52)
  IPR021133 HEAT, type 2 [PS50077] (51-89)
  IPR021133 HEAT, type 2 [PS50077] (90-113)
  IPR051023 Protein Phosphatase 2A Regulatory Subunit A [PTHR10648] (43-180)

Organism: NCBI:txid153742

Foldseek 3Di:
DLVVLLVLVCVQQDVPCCVPPVVVQLVCQCVDPDPVSVVLSVDLVSVLVSCVVVLLVQCVDPDVVSVLSNLVSVVVNVVSDPLVVCVVRVLVSLLVQLQDPDVVSVLSSLQRPCQVVLVSVVVVCVVVVPPPSSLSCLCSQLPPPDPDDDLSSLVSSLVSLLSNCVVVALVCCLVRVQVSLVVQCVPPPNVLRLSSLVSSLSNLVSSCVGYDPVCNVVRVVVSNVVSVPSDPPD